Protein AF-A0A098F4X4-F1 (afdb_monomer_lite)

Foldseek 3Di:
DDKDKDWDDPPPKIWIWIWDDDPFWIWIWIDIPPDTDIDIFGDDDDDQPLVRCVVVCVVVVPDPVSNVVVVVVSVVVVVVVVVVVVVVVVVVVVVVVLVVVLVVLLVVLQVQLQVQQVVVCVVPVDDSPSNVVSNVRSNVVSVVVSVVVCCVVPVDCVVVVVVVCVVVVVPDQDQQDADADDQVLVVVLLVVLQVVDDPPDDSLVQADPLQWGNCSSSCVVSSGRYPFIKGAASQQRDIGGPVCSLVSVVQNLLQQLQVVCCVVVVDGQADPPDQQQWRPVVVSVVVVSHVDDDPQIWHFDPPVRGIDSDGDDRPPD

Secondary structure (DSSP, 8-state):
-EEEEEEEE-SS-EEEEEEEE-SSEEEEEEEETTEEEEEEEE--SS--HHHHHHHHHHHTT--HHHHHHHHHHHHHHHHHHHHHHHHHHHHHHHHHHHHHHHHHHHHHHHHHHHHHHHHHHHHHT--SHHHHHHHHHHHHHHHHHHHHHHHHHHS-HHHHHHHHHHHHGGGSS--PPEE---HHHHHHHHHHHHHHSPTT--GGGGB-TTSBB-TTTTHHHHTSEESS--EE-TTT--EE-STTTHHHHHHHHHHHHHHHHHHHHSS-SB-TT-TT-BB-HHHHHHTTS-SS--SS--EE-SSTT-EESSPPP----

Radius of gyration: 31.06 Å; chains: 1; bounding box: 81×66×92 Å

pLDDT: mean 84.35, std 13.33, range [37.81, 96.31]

Structure (mmCIF, N/CA/C/O backbone):
data_AF-A0A098F4X4-F1
#
_entry.id   AF-A0A098F4X4-F1
#
loop_
_atom_site.group_PDB
_atom_site.id
_atom_site.type_symbol
_atom_site.label_atom_id
_atom_site.label_alt_id
_atom_site.label_comp_id
_atom_site.label_asym_id
_atom_site.label_entity_id
_atom_site.label_seq_id
_atom_site.pdbx_PDB_ins_code
_atom_site.Cartn_x
_atom_site.Cartn_y
_atom_site.Cartn_z
_atom_site.occupancy
_atom_site.B_iso_or_equiv
_atom_site.auth_seq_id
_atom_site.auth_comp_id
_atom_site.auth_asym_id
_atom_site.auth_atom_id
_atom_site.pdbx_PDB_model_num
ATOM 1 N N . MET A 1 1 ? 2.814 18.284 5.799 1.00 57.12 1 MET A N 1
ATOM 2 C CA . MET A 1 1 ? 2.378 18.790 7.115 1.00 57.12 1 MET A CA 1
ATOM 3 C C . MET A 1 1 ? 3.032 17.934 8.186 1.00 57.12 1 MET A C 1
ATOM 5 O O . MET A 1 1 ? 2.761 16.739 8.230 1.00 57.12 1 MET A O 1
ATOM 9 N N . MET A 1 2 ? 3.962 18.491 8.964 1.00 78.38 2 MET A N 1
ATOM 10 C CA . MET A 1 2 ? 4.588 17.759 10.073 1.00 78.38 2 MET A CA 1
ATOM 11 C C . MET A 1 2 ? 3.792 18.051 11.340 1.00 78.38 2 MET A C 1
ATOM 13 O O . MET A 1 2 ? 3.770 19.192 11.785 1.00 78.38 2 MET A O 1
ATOM 17 N N . LYS A 1 3 ? 3.120 17.040 11.896 1.00 84.75 3 LYS A N 1
ATOM 18 C CA . LYS A 1 3 ? 2.381 17.154 13.158 1.00 84.75 3 LYS A CA 1
ATOM 19 C C . LYS A 1 3 ? 3.061 16.292 14.218 1.00 84.75 3 LYS A C 1
ATOM 21 O O . LYS A 1 3 ? 3.377 15.136 13.940 1.00 84.75 3 LYS A O 1
ATOM 26 N N . ARG A 1 4 ? 3.287 16.835 15.412 1.00 87.50 4 ARG A N 1
ATOM 27 C CA . ARG A 1 4 ? 3.844 16.101 16.553 1.00 87.50 4 ARG A CA 1
ATOM 28 C C . ARG A 1 4 ? 3.114 16.482 17.832 1.00 87.50 4 ARG A C 1
ATOM 30 O O . ARG A 1 4 ? 2.896 17.661 18.079 1.00 87.50 4 ARG A O 1
ATOM 37 N N . THR A 1 5 ? 2.765 15.477 18.625 1.00 88.88 5 THR A N 1
ATOM 38 C CA . THR A 1 5 ? 2.135 15.645 19.937 1.00 88.88 5 THR A CA 1
ATOM 39 C C . THR A 1 5 ? 3.147 15.293 21.023 1.00 88.88 5 THR A C 1
ATOM 41 O O . THR A 1 5 ? 3.848 14.284 20.923 1.00 88.88 5 THR A O 1
ATOM 44 N N . PHE A 1 6 ? 3.232 16.142 22.038 1.00 88.81 6 PHE A N 1
ATOM 45 C CA . PHE A 1 6 ? 4.070 16.011 23.219 1.00 88.81 6 PHE A CA 1
ATOM 46 C C . PHE A 1 6 ? 3.147 15.852 24.418 1.00 88.81 6 PHE A C 1
ATOM 48 O O . PHE A 1 6 ? 2.301 16.707 24.640 1.00 88.81 6 PHE A O 1
ATOM 55 N N . SER A 1 7 ? 3.306 14.776 25.180 1.00 88.12 7 SER A N 1
ATOM 56 C CA . SER A 1 7 ? 2.460 14.488 26.339 1.00 88.12 7 SER A CA 1
ATOM 57 C C . SER A 1 7 ? 3.330 14.186 27.548 1.00 88.12 7 SER A C 1
ATOM 59 O O . SER A 1 7 ? 4.230 13.344 27.474 1.00 88.12 7 SER A O 1
ATOM 61 N N . LYS A 1 8 ? 3.054 14.842 28.675 1.00 88.31 8 LYS A N 1
ATOM 62 C CA . LYS A 1 8 ? 3.698 14.582 29.968 1.00 88.31 8 LYS A CA 1
ATOM 63 C C . LYS A 1 8 ? 2.647 14.397 31.048 1.00 88.31 8 LYS A C 1
ATOM 65 O O . LYS A 1 8 ? 1.635 15.089 31.096 1.00 88.31 8 LYS A O 1
ATOM 70 N N . ASN A 1 9 ? 2.893 13.435 31.929 1.00 85.56 9 ASN A N 1
ATOM 71 C CA . ASN A 1 9 ? 1.999 13.131 33.034 1.00 85.56 9 ASN A CA 1
ATOM 72 C C . ASN A 1 9 ? 2.656 13.526 34.360 1.00 85.56 9 ASN A C 1
ATOM 74 O O . ASN A 1 9 ? 3.639 12.915 34.772 1.00 85.56 9 ASN A O 1
ATOM 78 N N . TYR A 1 10 ? 2.068 14.505 35.045 1.00 84.12 10 TYR A N 1
ATOM 79 C CA . TYR A 1 10 ? 2.478 14.969 36.370 1.00 84.12 10 TYR A CA 1
ATOM 80 C C . TYR A 1 10 ? 1.555 14.388 37.456 1.00 84.12 10 TYR A C 1
ATOM 82 O O . TYR A 1 10 ? 0.980 15.092 38.289 1.00 84.12 10 TYR A O 1
ATOM 90 N N . GLY A 1 11 ? 1.366 13.068 37.419 1.00 83.00 11 GLY A N 1
ATOM 91 C CA . GLY A 1 11 ? 0.562 12.307 38.374 1.00 83.00 11 GLY A CA 1
ATOM 92 C C . GLY A 1 11 ? -0.946 12.448 38.152 1.00 83.00 11 GLY A C 1
ATOM 93 O O . GLY A 1 11 ? -1.574 11.543 37.611 1.00 83.00 11 GLY A O 1
ATOM 94 N N . ARG A 1 12 ? -1.543 13.555 38.618 1.00 77.00 12 ARG A N 1
ATOM 95 C CA . ARG A 1 12 ? -3.000 13.813 38.514 1.00 77.00 12 ARG A CA 1
ATOM 96 C C . ARG A 1 12 ? -3.382 14.727 37.350 1.00 77.00 12 ARG A C 1
ATOM 98 O O . ARG A 1 12 ? -4.568 14.886 37.080 1.00 77.00 12 ARG A O 1
ATOM 105 N N . VAL A 1 13 ? -2.399 15.335 36.690 1.00 79.25 13 VAL A N 1
ATOM 106 C CA . VAL A 1 13 ? -2.603 16.267 35.579 1.00 79.25 13 VAL A CA 1
ATOM 107 C C . VAL A 1 13 ? -1.758 15.811 34.400 1.00 79.25 13 VAL A C 1
ATOM 109 O O . VAL A 1 13 ? -0.553 15.600 34.537 1.00 79.25 13 VAL A O 1
ATOM 112 N N . THR A 1 14 ? -2.401 15.662 33.247 1.00 86.38 14 THR A N 1
ATOM 113 C CA . THR A 1 14 ? -1.730 15.436 31.967 1.00 86.38 14 THR A CA 1
ATOM 114 C C . THR A 1 14 ? -1.611 16.765 31.236 1.00 86.38 14 THR A C 1
ATOM 116 O O . THR A 1 14 ? -2.559 17.556 31.216 1.00 86.38 14 THR A O 1
ATOM 119 N N . GLU A 1 15 ? -0.424 17.008 30.700 1.00 89.44 15 GLU A N 1
ATOM 120 C CA . GLU A 1 15 ? -0.067 18.173 29.909 1.00 89.44 15 GLU A CA 1
ATOM 121 C C . GLU A 1 15 ? 0.265 17.700 28.494 1.00 89.44 15 GLU A C 1
ATOM 123 O O . GLU A 1 15 ? 1.230 16.961 28.296 1.00 89.44 15 GLU A O 1
ATOM 128 N N . ASP A 1 16 ? -0.563 18.096 27.534 1.00 89.25 16 ASP A N 1
ATOM 129 C CA . ASP A 1 16 ? -0.466 17.738 26.126 1.00 89.25 16 ASP A CA 1
ATOM 130 C C . ASP A 1 16 ? -0.230 18.999 25.293 1.00 89.25 16 ASP A C 1
ATOM 132 O O . ASP A 1 16 ? -0.877 20.027 25.492 1.00 89.25 16 ASP A O 1
ATOM 136 N N . LEU A 1 17 ? 0.679 18.924 24.329 1.00 90.38 17 LEU A N 1
ATOM 137 C CA . LEU A 1 17 ? 0.955 19.989 23.378 1.00 90.38 17 LEU A CA 1
ATOM 138 C C . LEU A 1 17 ? 1.110 19.398 21.981 1.00 90.38 17 LEU A C 1
ATOM 140 O O . LEU A 1 17 ? 1.985 18.576 21.734 1.00 90.38 17 LEU A O 1
ATOM 144 N N . GLU A 1 18 ? 0.268 19.816 21.048 1.00 90.12 18 GLU A N 1
ATOM 145 C CA . GLU A 1 18 ? 0.366 19.462 19.640 1.00 90.12 18 GLU A CA 1
ATOM 146 C C . GLU A 1 18 ? 0.958 20.619 18.839 1.00 90.12 18 GLU A C 1
ATOM 148 O O . GLU A 1 18 ? 0.480 21.751 18.901 1.00 90.12 18 GLU A O 1
ATOM 153 N N . LEU A 1 19 ? 1.972 20.314 18.033 1.00 89.38 19 LEU A N 1
ATOM 154 C CA . LEU A 1 19 ? 2.573 21.231 17.074 1.00 89.38 19 LEU A CA 1
ATOM 155 C C . LEU A 1 19 ? 2.339 20.738 15.653 1.00 89.38 19 LEU A C 1
ATOM 157 O O . LEU A 1 19 ? 2.746 19.634 15.292 1.00 89.38 19 LEU A O 1
ATOM 161 N N . GLY A 1 20 ? 1.710 21.579 14.840 1.00 86.69 20 GLY A N 1
ATOM 162 C CA . GLY A 1 20 ? 1.596 21.429 13.396 1.00 86.69 20 GLY A CA 1
ATOM 163 C C . GLY A 1 20 ? 2.475 22.453 12.688 1.00 86.69 20 GLY A C 1
ATOM 164 O O . GLY A 1 20 ? 2.229 23.652 12.786 1.00 86.69 20 GLY A O 1
ATOM 165 N N . LEU A 1 21 ? 3.493 21.988 11.966 1.00 85.12 21 LEU A N 1
ATOM 166 C CA . LEU A 1 21 ? 4.345 22.827 11.129 1.00 85.12 21 LEU A CA 1
ATOM 167 C C . LEU A 1 21 ? 3.848 22.802 9.681 1.00 85.12 21 LEU A C 1
ATOM 169 O O . LEU A 1 21 ? 3.829 21.751 9.021 1.00 85.12 21 LEU A O 1
ATOM 173 N N . GLU A 1 22 ? 3.490 23.986 9.193 1.00 83.50 22 GLU A N 1
ATOM 174 C CA . GLU A 1 22 ? 3.149 24.267 7.804 1.00 83.50 22 GLU A CA 1
ATOM 175 C C . GLU A 1 22 ? 4.118 25.296 7.198 1.00 83.50 22 GLU A C 1
ATOM 177 O O . GLU A 1 22 ? 4.984 25.868 7.872 1.00 83.50 22 GLU A O 1
ATOM 182 N N . GLU A 1 23 ? 4.007 25.501 5.885 1.00 77.62 23 GLU A N 1
ATOM 183 C CA . GLU A 1 23 ? 4.948 26.314 5.107 1.00 77.62 23 GLU A CA 1
ATOM 184 C C . GLU A 1 23 ? 5.012 27.765 5.612 1.00 77.62 23 GLU A C 1
ATOM 186 O O . GLU A 1 23 ? 6.102 28.304 5.816 1.00 77.62 23 GLU A O 1
ATOM 191 N N . HIS A 1 24 ? 3.857 28.355 5.935 1.00 81.56 24 HIS A N 1
ATOM 192 C CA . HIS A 1 24 ? 3.736 29.755 6.366 1.00 81.56 24 HIS A CA 1
ATOM 193 C C . HIS A 1 24 ? 3.117 29.939 7.759 1.00 81.56 24 HIS A C 1
ATOM 195 O O . HIS A 1 24 ? 2.929 31.070 8.204 1.00 81.56 24 HIS A O 1
ATOM 201 N N . MET A 1 25 ? 2.808 28.855 8.473 1.00 86.38 25 MET A N 1
ATOM 202 C CA . MET A 1 25 ? 2.140 28.927 9.773 1.00 86.38 25 MET A CA 1
ATOM 203 C C . MET A 1 25 ? 2.530 27.777 10.700 1.00 86.38 25 MET A C 1
ATOM 205 O O . MET A 1 25 ? 2.940 26.704 10.260 1.00 86.38 25 MET A O 1
ATOM 209 N N . ILE A 1 26 ? 2.415 28.032 11.999 1.00 88.25 26 ILE A N 1
ATOM 210 C CA . ILE A 1 26 ? 2.616 27.063 13.070 1.00 88.25 26 ILE A CA 1
ATOM 211 C C . ILE A 1 26 ? 1.310 26.980 13.852 1.00 88.25 26 ILE A C 1
ATOM 213 O O . ILE A 1 26 ? 0.838 27.976 14.399 1.00 88.25 26 ILE A O 1
ATOM 217 N N . LEU A 1 27 ? 0.723 25.792 13.892 1.00 88.62 27 LEU A N 1
ATOM 218 C CA . LEU A 1 27 ? -0.445 25.492 14.706 1.00 88.62 27 LEU A CA 1
ATOM 219 C C . LEU A 1 27 ? 0.041 24.929 16.037 1.00 88.62 27 LEU A C 1
ATOM 221 O O . LEU A 1 27 ? 0.745 23.922 16.053 1.00 88.62 27 LEU A O 1
ATOM 225 N N . VAL A 1 28 ? -0.335 25.572 17.137 1.00 91.38 28 VAL A N 1
ATOM 226 C CA . VAL A 1 28 ? -0.050 25.096 18.491 1.00 91.38 28 VAL A CA 1
ATOM 227 C C . VAL A 1 28 ? -1.375 24.816 19.178 1.00 91.38 28 VAL A C 1
ATOM 229 O O . VAL A 1 28 ? -2.228 25.696 19.261 1.00 91.38 28 VAL A O 1
ATOM 232 N N . HIS A 1 29 ? -1.561 23.598 19.666 1.00 91.19 29 HIS A N 1
ATOM 233 C CA . HIS A 1 29 ? -2.677 23.221 20.529 1.00 91.19 29 HIS A CA 1
ATOM 234 C C . HIS A 1 29 ? -2.096 22.758 21.859 1.00 91.19 29 HIS A C 1
ATOM 236 O O . HIS A 1 29 ? -1.143 21.994 21.874 1.00 91.19 29 HIS A O 1
ATOM 242 N N . TYR A 1 30 ? -2.605 23.270 22.970 1.00 92.12 30 TYR A N 1
ATOM 243 C CA . TYR A 1 30 ? -2.099 22.984 24.304 1.00 92.12 30 TYR A CA 1
ATOM 244 C C . TYR A 1 30 ? -3.251 22.669 25.245 1.00 92.12 30 TYR A C 1
ATOM 246 O O . TYR A 1 30 ? -4.258 23.381 25.274 1.00 92.12 30 TYR A O 1
ATOM 254 N N . LYS A 1 31 ? -3.084 21.618 26.042 1.00 91.38 31 LYS A N 1
ATOM 255 C CA . LYS A 1 31 ? -4.074 21.135 26.990 1.00 91.38 31 LYS A CA 1
ATOM 256 C C . LYS A 1 31 ? -3.410 20.740 28.304 1.00 91.38 31 LYS A C 1
ATOM 258 O O . LYS A 1 31 ? -2.502 19.921 28.324 1.00 91.38 31 LYS A O 1
ATOM 263 N N . LYS A 1 32 ? -3.901 21.271 29.422 1.00 90.25 32 LYS A N 1
ATOM 264 C CA . LYS A 1 32 ? -3.443 20.930 30.774 1.00 90.25 32 LYS A CA 1
ATOM 265 C C . LYS A 1 32 ? -4.632 20.821 31.716 1.00 90.25 32 LYS A C 1
ATOM 267 O O . LYS A 1 32 ? -5.183 21.825 32.165 1.00 90.25 32 LYS A O 1
ATOM 272 N N . GLY A 1 33 ? -5.045 19.589 32.010 1.00 85.44 33 GLY A N 1
ATOM 273 C CA . GLY A 1 33 ? -6.281 19.338 32.759 1.00 85.44 33 GLY A CA 1
ATOM 274 C C . GLY A 1 33 ? -7.511 19.883 32.019 1.00 85.44 33 GLY A C 1
ATOM 275 O O . GLY A 1 33 ? -7.827 19.410 30.930 1.00 85.44 33 GLY A O 1
ATOM 276 N N . GLU A 1 34 ? -8.191 20.871 32.609 1.00 82.81 34 GLU A N 1
ATOM 277 C CA . GLU A 1 34 ? -9.360 21.553 32.020 1.00 82.81 34 GLU A CA 1
ATOM 278 C C . GLU A 1 34 ? -8.989 22.750 31.127 1.00 82.81 34 GLU A C 1
ATOM 280 O O . GLU A 1 34 ? -9.835 23.267 30.398 1.00 82.81 34 GLU A O 1
ATOM 285 N N . LEU A 1 35 ? -7.735 23.211 31.172 1.00 84.44 35 LEU A N 1
ATOM 286 C CA . LEU A 1 35 ? -7.274 24.325 30.353 1.00 84.44 35 LEU A CA 1
ATOM 287 C C . LEU A 1 35 ? -6.933 23.818 28.953 1.00 84.44 35 LEU A C 1
ATOM 289 O O . LEU A 1 35 ? -6.036 22.996 28.802 1.00 84.44 35 LEU A O 1
ATOM 293 N N . GLU A 1 36 ? -7.624 24.331 27.938 1.00 91.12 36 GLU A N 1
ATOM 294 C CA . GLU A 1 36 ? -7.378 24.029 26.527 1.00 91.12 36 GLU A CA 1
ATOM 295 C C . GLU A 1 36 ? -7.228 25.331 25.734 1.00 91.12 36 GLU A C 1
ATOM 297 O O . GLU A 1 36 ? -8.034 26.260 25.869 1.00 91.12 36 GLU A O 1
ATOM 302 N N . LYS A 1 37 ? -6.156 25.428 24.947 1.00 90.94 37 LYS A N 1
ATOM 303 C CA . LYS A 1 37 ? -5.778 26.623 24.190 1.00 90.94 37 LYS A CA 1
ATOM 304 C C . LYS A 1 37 ? -5.225 26.242 22.832 1.00 90.94 37 LYS A C 1
ATOM 306 O O . LYS A 1 37 ? -4.575 25.216 22.664 1.00 90.94 37 LYS A O 1
ATOM 311 N N . SER A 1 38 ? -5.479 27.084 21.842 1.00 90.38 38 SER A N 1
ATOM 312 C CA . SER A 1 38 ? -4.979 26.877 20.489 1.00 90.38 38 SER A CA 1
ATOM 313 C C . SER A 1 38 ? -4.596 28.209 19.878 1.00 90.38 38 SER A C 1
ATOM 315 O O . SER A 1 38 ? -5.329 29.186 20.017 1.00 90.38 38 SER A O 1
ATOM 317 N N . ALA A 1 39 ? -3.461 28.239 19.195 1.00 89.19 39 ALA A N 1
ATOM 318 C CA . ALA A 1 39 ? -2.979 29.403 18.480 1.00 89.19 39 ALA A CA 1
ATOM 319 C C . ALA A 1 39 ? -2.497 29.014 17.085 1.00 89.19 39 ALA A C 1
ATOM 321 O O . ALA A 1 39 ? -1.953 27.933 16.856 1.00 89.19 39 ALA A O 1
ATOM 322 N N . CYS A 1 40 ? -2.687 29.942 16.156 1.00 88.38 40 CYS A N 1
ATOM 323 C CA . CYS A 1 40 ? -2.112 29.894 14.827 1.00 88.38 40 CYS A CA 1
ATOM 324 C C . CYS A 1 40 ? -1.108 31.038 14.713 1.00 88.38 40 CYS A C 1
ATOM 326 O O . CYS A 1 40 ? -1.487 32.209 14.740 1.00 88.38 40 CYS A O 1
ATOM 328 N N . ILE A 1 41 ? 0.167 30.698 14.582 1.00 88.00 41 ILE A N 1
ATOM 329 C CA . ILE A 1 41 ? 1.266 31.655 14.543 1.00 88.00 41 ILE A CA 1
ATOM 330 C C . ILE A 1 41 ? 1.740 31.766 13.097 1.00 88.00 41 ILE A C 1
ATOM 332 O O . ILE A 1 41 ? 2.210 30.792 12.508 1.00 88.00 41 ILE A O 1
ATOM 336 N N . LEU A 1 42 ? 1.595 32.952 12.506 1.00 85.19 42 LEU A N 1
ATOM 337 C CA . LEU A 1 42 ? 2.044 33.216 11.140 1.00 85.19 42 LEU A CA 1
ATOM 338 C C . LEU A 1 42 ? 3.563 33.389 11.108 1.00 85.19 42 LEU A C 1
ATOM 340 O O . LEU A 1 42 ? 4.136 34.175 11.864 1.00 85.19 42 LEU A O 1
ATOM 344 N N . ARG A 1 43 ? 4.217 32.672 10.194 1.00 81.12 43 ARG A N 1
ATOM 345 C CA . ARG A 1 43 ? 5.660 32.763 9.981 1.00 81.12 43 ARG A CA 1
ATOM 346 C C . ARG A 1 43 ? 5.933 33.932 9.049 1.00 81.12 43 ARG A C 1
ATOM 348 O O . ARG A 1 43 ? 5.745 33.819 7.842 1.00 81.12 43 ARG A O 1
ATOM 355 N N . ASN A 1 44 ? 6.377 35.049 9.613 1.00 68.81 44 ASN A N 1
ATOM 356 C CA . ASN A 1 44 ? 6.848 36.187 8.834 1.00 68.81 44 ASN A CA 1
ATOM 357 C C . ASN A 1 44 ? 8.310 36.485 9.200 1.00 68.81 44 ASN A C 1
ATOM 359 O O . ASN A 1 44 ? 8.634 36.614 10.382 1.00 68.81 44 ASN A O 1
ATOM 363 N N . GLU A 1 45 ? 9.170 36.561 8.180 1.00 66.62 45 GLU A N 1
ATOM 364 C CA . GLU A 1 45 ? 10.618 36.852 8.236 1.00 66.62 45 GLU A CA 1
ATOM 365 C C . GLU A 1 45 ? 11.565 35.780 8.844 1.00 66.62 45 GLU A C 1
ATOM 367 O O . GLU A 1 45 ? 11.158 34.700 9.247 1.00 66.62 45 GLU A O 1
ATOM 372 N N . LYS A 1 46 ? 12.885 36.038 8.794 1.00 67.62 46 LYS A N 1
ATOM 373 C CA . LYS A 1 46 ? 14.022 35.093 8.942 1.00 67.62 46 LYS A CA 1
ATOM 374 C C . LYS A 1 46 ? 14.311 34.595 10.379 1.00 67.62 46 LYS A C 1
ATOM 376 O O . LYS A 1 46 ? 15.479 34.421 10.726 1.00 67.62 46 LYS A O 1
ATOM 381 N N . LYS A 1 47 ? 13.305 34.408 11.231 1.00 78.50 47 LYS A N 1
ATOM 382 C CA . LYS A 1 47 ? 13.526 33.972 12.625 1.00 78.50 47 LYS A CA 1
ATOM 383 C C . LYS A 1 47 ? 13.608 32.453 12.751 1.00 78.50 47 LYS A C 1
ATOM 385 O O . LYS A 1 47 ? 13.068 31.720 11.916 1.00 78.50 47 LYS A O 1
ATOM 390 N N . HIS A 1 48 ? 14.281 31.968 13.794 1.00 80.44 48 HIS A N 1
ATOM 391 C CA . HIS A 1 48 ? 14.324 30.535 14.076 1.00 80.44 48 HIS A CA 1
ATOM 392 C C . HIS A 1 48 ? 12.944 30.043 14.545 1.00 80.44 48 HIS A C 1
ATOM 394 O O . HIS A 1 48 ? 12.202 30.781 15.187 1.00 80.44 48 HIS A O 1
ATOM 400 N N . LEU A 1 49 ? 12.587 28.786 14.250 1.00 83.19 49 LEU A N 1
ATOM 401 C CA . LEU A 1 49 ? 11.261 28.233 14.582 1.00 83.19 49 LEU A CA 1
ATOM 402 C C . LEU A 1 49 ? 10.900 28.363 16.077 1.00 83.19 49 LEU A C 1
ATOM 404 O O . LEU A 1 49 ? 9.736 28.587 16.397 1.00 83.19 49 LEU A O 1
ATOM 408 N N . ASN A 1 50 ? 11.892 28.278 16.970 1.00 84.75 50 ASN A N 1
ATOM 409 C CA . ASN A 1 50 ? 11.704 28.403 18.420 1.00 84.75 50 ASN A CA 1
ATOM 410 C C . ASN A 1 50 ? 11.186 29.786 18.822 1.00 84.75 50 ASN A C 1
ATOM 412 O O . ASN A 1 50 ? 10.287 29.870 19.648 1.00 84.75 50 ASN A O 1
ATOM 416 N N . GLU A 1 51 ? 11.683 30.848 18.184 1.00 85.44 51 GLU A N 1
ATOM 417 C CA . GLU A 1 51 ? 11.332 32.236 18.520 1.00 85.44 51 GLU A CA 1
ATOM 418 C C . GLU A 1 51 ? 9.852 32.551 18.256 1.00 85.44 51 GLU A C 1
ATOM 420 O O . GLU A 1 51 ? 9.299 33.487 18.826 1.00 85.44 51 GLU A O 1
ATOM 425 N N . TYR A 1 52 ? 9.195 31.787 17.378 1.00 86.44 52 TYR A N 1
ATOM 426 C CA . TYR A 1 52 ? 7.762 31.936 17.126 1.00 86.44 52 TYR A CA 1
ATOM 427 C C . TYR A 1 52 ? 6.912 31.287 18.213 1.00 86.44 52 TYR A C 1
ATOM 429 O O . TYR A 1 52 ? 5.842 31.795 18.529 1.00 86.44 52 TYR A O 1
ATOM 437 N N . VAL A 1 53 ? 7.364 30.155 18.753 1.00 88.44 53 VAL A N 1
ATOM 438 C CA . VAL A 1 53 ? 6.579 29.317 19.668 1.00 88.44 53 VAL A CA 1
ATOM 439 C C . VAL A 1 53 ? 6.829 29.709 21.127 1.00 88.44 53 VAL A C 1
ATOM 441 O O . VAL A 1 53 ? 5.923 29.604 21.945 1.00 88.44 53 VAL A O 1
ATOM 444 N N . GLU A 1 54 ? 8.017 30.224 21.446 1.00 89.81 54 GLU A N 1
ATOM 445 C CA . GLU A 1 54 ? 8.433 30.620 22.797 1.00 89.81 54 GLU A CA 1
ATOM 446 C C . GLU A 1 54 ? 7.449 31.575 23.507 1.00 89.81 54 GLU A C 1
ATOM 448 O O . GLU A 1 54 ? 7.029 31.223 24.611 1.00 89.81 54 GLU A O 1
ATOM 453 N N . PRO A 1 55 ? 6.940 32.665 22.887 1.00 91.00 55 PRO A N 1
ATOM 454 C CA . PRO A 1 55 ? 5.964 33.542 23.543 1.00 91.00 55 PRO A CA 1
ATOM 455 C C . PRO A 1 55 ? 4.680 32.814 23.964 1.00 91.00 55 PRO A C 1
ATOM 457 O O . PRO A 1 55 ? 4.118 33.099 25.017 1.00 91.00 55 PRO A O 1
ATOM 460 N N . PHE A 1 56 ? 4.231 31.840 23.164 1.00 90.56 56 PHE A N 1
ATOM 461 C CA . PHE A 1 56 ? 3.058 31.027 23.485 1.00 90.56 56 PHE A CA 1
ATOM 462 C C . PHE A 1 56 ? 3.344 30.076 24.657 1.00 90.56 56 PHE A C 1
ATOM 464 O O . PHE A 1 56 ? 2.518 29.923 25.554 1.00 90.56 56 PHE A O 1
ATOM 471 N N . LEU A 1 57 ? 4.520 29.441 24.685 1.00 90.81 57 LEU A N 1
ATOM 472 C CA . LEU A 1 57 ? 4.894 28.535 25.778 1.00 90.81 57 LEU A CA 1
ATOM 473 C C . LEU A 1 57 ? 5.038 29.276 27.115 1.00 90.81 57 LEU A C 1
ATOM 475 O O . LEU A 1 57 ? 4.706 28.719 28.165 1.00 90.81 57 LEU A O 1
ATOM 479 N N . GLU A 1 58 ? 5.530 30.515 27.077 1.00 90.62 58 GLU A N 1
ATOM 480 C CA . GLU A 1 58 ? 5.636 31.391 28.244 1.00 90.62 58 GLU A CA 1
ATOM 481 C C . GLU A 1 58 ? 4.266 31.868 28.733 1.00 90.62 58 GLU A C 1
ATOM 483 O O . GLU A 1 58 ? 3.968 31.732 29.919 1.00 90.62 58 GLU A O 1
ATOM 488 N N . GLU A 1 59 ? 3.402 32.350 27.833 1.00 90.81 59 GLU A N 1
ATOM 489 C CA . GLU A 1 59 ? 2.061 32.848 28.175 1.00 90.81 59 GLU A CA 1
ATOM 490 C C . GLU A 1 59 ? 1.216 31.791 28.909 1.00 90.81 59 GLU A C 1
ATOM 492 O O . GLU A 1 59 ? 0.502 32.105 29.865 1.00 90.81 59 GLU A O 1
ATOM 497 N N . TYR A 1 60 ? 1.329 30.523 28.502 1.00 87.94 60 TYR A N 1
ATOM 498 C CA . TYR A 1 60 ? 0.539 29.422 29.061 1.00 87.94 60 TYR A CA 1
ATOM 499 C C . TYR A 1 60 ? 1.254 28.601 30.142 1.00 87.94 60 TYR A C 1
ATOM 501 O O . TYR A 1 60 ? 0.728 27.563 30.558 1.00 87.94 60 TYR A O 1
ATOM 509 N N . ASN A 1 61 ? 2.406 29.071 30.641 1.00 87.25 61 ASN A N 1
ATOM 510 C CA . ASN A 1 61 ? 3.192 28.409 31.692 1.00 87.25 61 ASN A CA 1
ATOM 511 C C . ASN A 1 61 ? 3.401 26.907 31.420 1.00 87.25 61 ASN A C 1
ATOM 513 O O . ASN A 1 61 ? 3.163 26.055 32.287 1.00 87.25 61 ASN A O 1
ATOM 517 N N . VAL A 1 62 ? 3.800 26.590 30.187 1.00 89.44 62 VAL A N 1
ATOM 518 C CA . VAL A 1 62 ? 4.137 25.224 29.772 1.00 89.44 62 VAL A CA 1
ATOM 519 C C . VAL A 1 62 ? 5.325 24.722 30.598 1.00 89.44 62 VAL A C 1
ATOM 521 O O . VAL A 1 62 ? 6.224 25.500 30.927 1.00 89.44 62 VAL A O 1
ATOM 524 N N . SER A 1 63 ? 5.338 23.441 30.968 1.00 89.56 63 SER A N 1
ATOM 525 C CA . SER A 1 63 ? 6.415 22.884 31.792 1.00 89.56 63 SER A CA 1
ATOM 526 C C . SER A 1 63 ? 7.782 22.950 31.097 1.00 89.56 63 SER A C 1
ATOM 528 O O . SER A 1 63 ? 7.893 22.773 29.884 1.00 89.56 63 SER A O 1
ATOM 530 N N . GLU A 1 64 ? 8.852 23.167 31.870 1.00 87.31 64 GLU A N 1
ATOM 531 C CA . GLU A 1 64 ? 10.224 23.264 31.337 1.00 87.31 64 GLU A CA 1
ATOM 532 C C . GLU A 1 64 ? 10.675 21.984 30.615 1.00 87.31 64 GLU A C 1
ATOM 534 O O . GLU A 1 64 ? 11.397 22.042 29.622 1.00 87.31 64 GLU A O 1
ATOM 539 N N . GLU A 1 65 ? 10.192 20.821 31.055 1.00 85.06 65 GLU A N 1
ATOM 540 C CA . GLU A 1 65 ? 10.447 19.548 30.376 1.00 85.06 65 GLU A CA 1
ATOM 541 C C . GLU A 1 65 ? 9.794 19.503 28.987 1.00 85.06 65 GLU A C 1
ATOM 543 O O . GLU A 1 65 ? 10.424 19.077 28.021 1.00 85.06 65 GLU A O 1
ATOM 548 N N . LEU A 1 66 ? 8.545 19.967 28.865 1.00 86.69 66 LEU A N 1
ATOM 549 C CA . LEU A 1 66 ? 7.832 20.001 27.588 1.00 86.69 66 LEU A CA 1
ATOM 550 C C . LEU A 1 66 ? 8.422 21.070 26.656 1.00 86.69 66 LEU A C 1
ATOM 552 O O . LEU A 1 66 ? 8.551 20.832 25.456 1.00 86.69 66 LEU A O 1
ATOM 556 N N . LYS A 1 67 ? 8.842 22.220 27.203 1.00 88.75 67 LYS A N 1
ATOM 557 C CA . LYS A 1 67 ? 9.587 23.251 26.462 1.00 88.75 67 LYS A CA 1
ATOM 558 C C . LYS A 1 67 ? 10.887 22.693 25.880 1.00 88.75 67 LYS A C 1
ATOM 560 O O . LYS A 1 67 ? 11.191 22.970 24.720 1.00 88.75 67 LYS A O 1
ATOM 565 N N . GLY A 1 68 ? 11.619 21.882 26.648 1.00 86.81 68 GLY A N 1
ATOM 566 C CA . GLY A 1 68 ? 12.827 21.192 26.188 1.00 86.81 68 GLY A CA 1
ATOM 567 C C . GLY A 1 68 ? 12.561 20.265 24.998 1.00 86.81 68 GLY A C 1
ATOM 568 O O . GLY A 1 68 ? 13.201 20.411 23.955 1.00 86.81 68 GLY A O 1
ATOM 569 N N . ASP A 1 69 ? 11.562 19.384 25.118 1.00 87.25 69 ASP A N 1
ATOM 570 C CA . ASP A 1 69 ? 11.182 18.438 24.056 1.00 87.25 69 ASP A CA 1
ATOM 571 C C . ASP A 1 69 ? 10.723 19.166 22.771 1.00 87.25 69 ASP A C 1
ATOM 573 O O . ASP A 1 69 ? 11.042 18.759 21.647 1.00 87.25 69 ASP A O 1
ATOM 577 N N . VAL A 1 70 ? 9.992 20.276 22.924 1.00 87.62 70 VAL A N 1
ATOM 578 C CA . VAL A 1 70 ? 9.548 21.131 21.812 1.00 87.62 70 VAL A CA 1
ATOM 579 C C . VAL A 1 70 ? 10.733 21.825 21.138 1.00 87.62 70 VAL A C 1
ATOM 581 O O . VAL A 1 70 ? 10.823 21.821 19.908 1.00 87.62 70 VAL A O 1
ATOM 584 N N . ALA A 1 71 ? 11.660 22.395 21.910 1.00 87.62 71 ALA A N 1
ATOM 585 C CA . ALA A 1 71 ? 12.831 23.088 21.379 1.00 87.62 71 ALA A CA 1
ATOM 586 C C . ALA A 1 71 ? 13.762 22.147 20.598 1.00 87.62 71 ALA A C 1
ATOM 588 O O . ALA A 1 71 ? 14.300 22.541 19.558 1.00 87.62 71 ALA A O 1
ATOM 589 N N . GLU A 1 72 ? 13.929 20.905 21.064 1.00 86.81 72 GLU A N 1
ATOM 590 C CA . GLU A 1 72 ? 14.681 19.866 20.355 1.00 86.81 72 GLU A CA 1
ATOM 591 C C . GLU A 1 72 ? 14.011 19.513 19.020 1.00 86.81 72 GLU A C 1
ATOM 593 O O . GLU A 1 72 ? 14.650 19.557 17.966 1.00 86.81 72 GLU A O 1
ATOM 598 N N . PHE A 1 73 ? 12.695 19.276 19.026 1.00 86.00 73 PHE A N 1
ATOM 599 C CA . PHE A 1 73 ? 11.948 18.980 17.803 1.00 86.00 73 PHE A CA 1
ATOM 600 C C . PHE A 1 73 ? 12.012 20.105 16.765 1.00 86.00 73 PHE A C 1
ATOM 602 O O . PHE A 1 73 ? 12.192 19.841 15.576 1.00 86.00 73 PHE A O 1
ATOM 609 N N . LEU A 1 74 ? 11.862 21.358 17.190 1.00 85.56 74 LEU A N 1
ATOM 610 C CA . LEU A 1 74 ? 11.904 22.507 16.288 1.00 85.56 74 LEU A CA 1
ATOM 611 C C . LEU A 1 74 ? 13.313 22.737 15.708 1.00 85.56 74 LEU A C 1
ATOM 613 O O . LEU A 1 74 ? 13.439 23.161 14.555 1.00 85.56 74 LEU A O 1
ATOM 617 N N . LYS A 1 75 ? 14.373 22.397 16.454 1.00 84.25 75 LYS A N 1
ATOM 618 C CA . LYS A 1 75 ? 15.760 22.399 15.959 1.00 84.25 75 LYS A CA 1
ATOM 619 C C . LYS A 1 75 ? 15.973 21.337 14.877 1.00 84.25 75 LYS A C 1
ATOM 621 O O . LYS A 1 75 ? 16.552 21.636 13.830 1.00 84.25 75 LYS A O 1
ATOM 626 N N . ASP A 1 76 ? 15.451 20.132 15.088 1.00 80.94 76 ASP A N 1
ATOM 627 C CA . ASP A 1 76 ? 15.509 19.048 14.102 1.00 80.94 76 ASP A CA 1
ATOM 628 C C . ASP A 1 76 ? 14.686 19.368 12.847 1.00 80.94 76 ASP A C 1
ATOM 630 O O . ASP A 1 76 ? 15.145 19.156 11.720 1.00 80.94 76 ASP A O 1
ATOM 634 N N . ALA A 1 77 ? 13.498 19.952 13.024 1.00 77.44 77 ALA A N 1
ATOM 635 C CA . ALA A 1 77 ? 12.635 20.401 11.934 1.00 77.44 77 ALA A CA 1
ATOM 636 C C . ALA A 1 77 ? 13.289 21.500 11.078 1.00 77.44 77 ALA A C 1
ATOM 638 O O . ALA A 1 77 ? 13.169 21.479 9.852 1.00 77.44 77 ALA A O 1
ATOM 639 N N . GLY A 1 78 ? 14.033 22.426 11.695 1.00 69.81 78 GLY A N 1
ATOM 640 C CA . GLY A 1 78 ? 14.817 23.435 10.976 1.00 69.81 78 GLY A CA 1
ATOM 641 C C . GLY A 1 78 ? 15.923 22.831 10.100 1.00 69.81 78 GLY A C 1
ATOM 642 O O . GLY A 1 78 ? 16.121 23.262 8.964 1.00 69.81 78 GLY A O 1
ATOM 643 N N . ASN A 1 79 ? 16.595 21.783 10.586 1.00 66.12 79 ASN A N 1
ATOM 644 C CA . ASN A 1 79 ? 17.660 21.087 9.855 1.00 66.12 79 ASN A CA 1
ATOM 645 C C . ASN A 1 79 ? 17.142 20.217 8.693 1.00 66.12 79 ASN A C 1
ATOM 647 O O . ASN A 1 79 ? 17.843 20.030 7.694 1.00 66.12 79 ASN A O 1
ATOM 651 N N . LEU A 1 80 ? 15.912 19.703 8.788 1.00 58.59 80 LEU A N 1
ATOM 652 C CA . LEU A 1 80 ? 15.291 18.855 7.763 1.00 58.59 80 LEU A CA 1
ATOM 653 C C . LEU A 1 80 ? 15.103 19.572 6.415 1.00 58.59 80 LEU A C 1
ATOM 655 O O . LEU A 1 80 ? 15.348 18.965 5.371 1.00 58.59 80 LEU A O 1
ATOM 659 N N . ASN A 1 81 ? 14.764 20.865 6.418 1.00 58.59 81 ASN A N 1
ATOM 660 C CA . ASN A 1 81 ? 14.633 21.646 5.181 1.00 58.59 81 ASN A CA 1
ATOM 661 C C . ASN A 1 81 ? 15.974 21.809 4.446 1.00 58.59 81 ASN A C 1
ATOM 663 O O . ASN A 1 81 ? 16.022 21.702 3.222 1.00 58.59 81 ASN A O 1
ATOM 667 N N . GLY A 1 82 ? 17.077 22.018 5.174 1.00 57.66 82 GLY A N 1
ATOM 668 C CA . GLY A 1 82 ? 18.414 22.096 4.573 1.00 57.66 82 GLY A CA 1
ATOM 669 C C . GLY A 1 82 ? 18.855 20.767 3.955 1.00 57.66 82 GLY A C 1
ATOM 670 O O . GLY A 1 82 ? 19.442 20.739 2.873 1.00 57.66 82 GLY A O 1
ATOM 671 N N . LYS A 1 83 ? 18.503 19.651 4.602 1.00 57.56 83 LYS A N 1
ATOM 672 C CA . LYS A 1 83 ? 18.807 18.300 4.120 1.00 57.56 83 LYS A CA 1
ATOM 673 C C . LYS A 1 83 ? 18.034 17.941 2.844 1.00 57.56 83 LYS A C 1
ATOM 675 O O . LYS A 1 83 ? 18.632 17.414 1.912 1.00 57.56 83 LYS A O 1
ATOM 680 N N . GLN A 1 84 ? 16.748 18.291 2.763 1.00 61.72 84 GLN A N 1
ATOM 681 C CA . GLN A 1 84 ? 15.930 18.073 1.561 1.00 61.72 84 GLN A CA 1
ATOM 682 C C . GLN A 1 84 ? 16.441 18.859 0.346 1.00 61.72 84 GLN A C 1
ATOM 684 O O . GLN A 1 84 ? 16.471 18.324 -0.762 1.00 61.72 84 GLN A O 1
ATOM 689 N N . TRP A 1 85 ? 16.893 20.101 0.543 1.00 57.97 85 TRP A N 1
ATOM 690 C CA . TRP A 1 85 ? 17.514 20.882 -0.529 1.00 57.97 85 TRP A CA 1
ATOM 691 C C . TRP A 1 85 ? 18.841 20.283 -0.990 1.00 57.97 85 TRP A C 1
ATOM 693 O O . TRP A 1 85 ? 19.059 20.188 -2.194 1.00 57.97 85 TRP A O 1
ATOM 703 N N . GLY A 1 86 ? 19.684 19.819 -0.061 1.00 65.56 86 GLY A N 1
ATOM 704 C CA . GLY A 1 86 ? 20.921 19.108 -0.396 1.00 65.56 86 GLY A CA 1
ATOM 705 C C . GLY A 1 86 ? 20.666 17.850 -1.232 1.00 65.56 86 GLY A C 1
ATOM 706 O O . GLY A 1 86 ? 21.285 17.656 -2.276 1.00 65.56 86 GLY A O 1
ATOM 707 N N . GLU A 1 87 ? 19.687 17.036 -0.832 1.00 65.94 87 GLU A N 1
ATOM 708 C CA . GLU A 1 87 ? 19.281 15.830 -1.564 1.00 65.94 87 GLU A CA 1
ATOM 709 C C . GLU A 1 87 ? 18.712 16.153 -2.958 1.00 65.94 87 GLU A C 1
ATOM 711 O O . GLU A 1 87 ? 19.009 15.449 -3.928 1.00 65.94 87 GLU A O 1
ATOM 716 N N . PHE A 1 88 ? 17.949 17.243 -3.094 1.00 58.06 88 PHE A N 1
ATOM 717 C CA . PHE A 1 88 ? 17.432 17.710 -4.381 1.00 58.06 88 PHE A CA 1
ATOM 718 C C . PHE A 1 88 ? 18.539 18.240 -5.302 1.00 58.06 88 PHE A C 1
ATOM 720 O O . PHE A 1 88 ? 18.564 17.908 -6.489 1.00 58.06 88 PHE A O 1
ATOM 727 N N . THR A 1 89 ? 19.493 19.020 -4.783 1.00 61.78 89 THR A N 1
ATOM 728 C CA . THR A 1 89 ? 20.636 19.490 -5.580 1.00 61.78 89 THR A CA 1
ATOM 729 C C . THR A 1 89 ? 21.547 18.342 -5.996 1.00 61.78 89 THR A C 1
ATOM 731 O O . THR A 1 89 ? 21.986 18.299 -7.146 1.00 61.78 89 THR A O 1
ATOM 734 N N . ASP A 1 90 ? 21.762 17.366 -5.113 1.00 69.94 90 ASP A N 1
ATOM 735 C CA . ASP A 1 90 ? 22.499 16.146 -5.436 1.00 69.94 90 ASP A CA 1
ATOM 736 C C . ASP A 1 90 ? 21.786 15.342 -6.523 1.00 69.94 90 ASP A C 1
ATOM 738 O O . ASP A 1 90 ? 22.431 14.815 -7.430 1.00 69.94 90 ASP A O 1
ATOM 742 N N . PHE A 1 91 ? 20.455 15.264 -6.469 1.00 72.44 91 PHE A N 1
ATOM 743 C CA . PHE A 1 91 ? 19.646 14.644 -7.512 1.00 72.44 91 PHE A CA 1
ATOM 744 C C . PHE A 1 91 ? 19.768 15.384 -8.851 1.00 72.44 91 PHE A C 1
ATOM 746 O O . PHE A 1 91 ? 20.003 14.744 -9.876 1.00 72.44 91 PHE A O 1
ATOM 753 N N . LEU A 1 92 ? 19.679 16.717 -8.858 1.00 58.47 92 LEU A N 1
ATOM 754 C CA . LEU A 1 92 ? 19.836 17.526 -10.070 1.00 58.47 92 LEU A CA 1
ATOM 755 C C . LEU A 1 92 ? 21.227 17.367 -10.693 1.00 58.47 92 LEU A C 1
ATOM 757 O O . LEU A 1 92 ? 21.337 17.160 -11.900 1.00 58.47 92 LEU A O 1
ATOM 761 N N . MET A 1 93 ? 22.288 17.399 -9.883 1.00 67.31 93 MET A N 1
ATOM 762 C CA . MET A 1 93 ? 23.665 17.196 -10.350 1.00 67.31 93 MET A CA 1
ATOM 763 C C . MET A 1 93 ? 23.872 15.787 -10.920 1.00 67.31 93 MET A C 1
ATOM 765 O O . MET A 1 93 ? 24.520 15.602 -11.955 1.00 67.31 93 MET A O 1
ATOM 769 N N . LYS A 1 94 ? 23.272 14.778 -10.285 1.00 72.69 94 LYS A N 1
ATOM 770 C CA . LYS A 1 94 ? 23.253 13.392 -10.766 1.00 72.69 94 LYS A CA 1
ATOM 771 C C . LYS A 1 94 ? 22.469 13.228 -12.075 1.00 72.69 94 LYS A C 1
ATOM 773 O O . LYS A 1 94 ? 22.935 12.528 -12.968 1.00 72.69 94 LYS A O 1
ATOM 778 N N . ALA A 1 95 ? 21.332 13.901 -12.230 1.00 70.69 95 ALA A N 1
ATOM 779 C CA . ALA A 1 95 ? 20.547 13.874 -13.464 1.00 70.69 95 ALA A CA 1
ATOM 780 C C . ALA A 1 95 ? 21.269 14.598 -14.615 1.00 70.69 95 ALA A C 1
ATOM 782 O O . ALA A 1 95 ? 21.346 14.085 -15.732 1.00 70.69 95 ALA A O 1
ATOM 783 N N . LEU A 1 96 ? 21.863 15.760 -14.338 1.00 72.31 96 LEU A N 1
ATOM 784 C CA . LEU A 1 96 ? 22.582 16.558 -15.330 1.00 72.31 96 LEU A CA 1
ATOM 785 C C . LEU A 1 96 ? 23.851 15.847 -15.823 1.00 72.31 96 LEU A C 1
ATOM 787 O O . LEU A 1 96 ? 24.086 15.764 -17.030 1.00 72.31 96 LEU A O 1
ATOM 791 N N . SER A 1 97 ? 24.630 15.262 -14.909 1.00 80.50 97 SER A N 1
ATOM 792 C CA . SER A 1 97 ? 25.788 14.435 -15.278 1.00 80.50 97 SER A CA 1
ATOM 793 C C . SER A 1 97 ? 25.387 13.205 -16.100 1.00 80.50 97 SER A C 1
ATOM 795 O O . SER A 1 97 ? 26.073 12.868 -17.064 1.00 80.50 97 SER A O 1
ATOM 797 N N . LEU A 1 98 ? 24.248 12.576 -15.801 1.00 82.06 98 LEU A N 1
ATOM 798 C CA . LEU A 1 98 ? 23.749 11.429 -16.559 1.00 82.06 98 LEU A CA 1
ATOM 799 C C . LEU A 1 98 ? 23.396 11.791 -18.011 1.00 82.06 98 LEU A C 1
ATOM 801 O O . LEU A 1 98 ? 23.807 11.089 -18.935 1.00 82.06 98 LEU A O 1
ATOM 805 N N . HIS A 1 99 ? 22.691 12.904 -18.232 1.00 80.69 99 HIS A N 1
ATOM 806 C CA . HIS A 1 99 ? 22.386 13.383 -19.585 1.00 80.69 99 HIS A CA 1
ATOM 807 C C . HIS A 1 99 ? 23.655 13.694 -20.387 1.00 80.69 99 HIS A C 1
ATOM 809 O O . HIS A 1 99 ? 23.729 13.376 -21.576 1.00 80.69 99 HIS A O 1
ATOM 815 N N . MET A 1 100 ? 24.678 14.248 -19.730 1.00 87.31 100 MET A N 1
ATOM 816 C CA . MET A 1 100 ? 25.977 14.505 -20.352 1.00 87.31 100 MET A CA 1
ATOM 817 C C . MET A 1 100 ? 26.669 13.201 -20.771 1.00 87.31 100 MET A C 1
ATOM 819 O O . MET A 1 100 ? 27.155 13.093 -21.896 1.00 87.31 100 MET A O 1
ATOM 823 N N . VAL A 1 101 ? 26.657 12.182 -19.906 1.00 86.56 101 VAL A N 1
ATOM 824 C CA . VAL A 1 101 ? 27.211 10.853 -20.211 1.00 86.56 101 VAL A CA 1
ATOM 825 C C . VAL A 1 101 ? 26.481 10.210 -21.393 1.00 86.56 101 VAL A C 1
ATOM 827 O O . VAL A 1 101 ? 27.132 9.647 -22.277 1.00 86.56 101 VAL A O 1
ATOM 830 N N . PHE A 1 102 ? 25.153 10.335 -21.472 1.00 90.44 102 PHE A N 1
ATOM 831 C CA . PHE A 1 102 ? 24.380 9.820 -22.606 1.00 90.44 102 PHE A CA 1
ATOM 832 C C . PHE A 1 102 ? 24.758 10.503 -23.922 1.00 90.44 102 PHE A C 1
ATOM 834 O O . PHE A 1 102 ? 25.000 9.818 -24.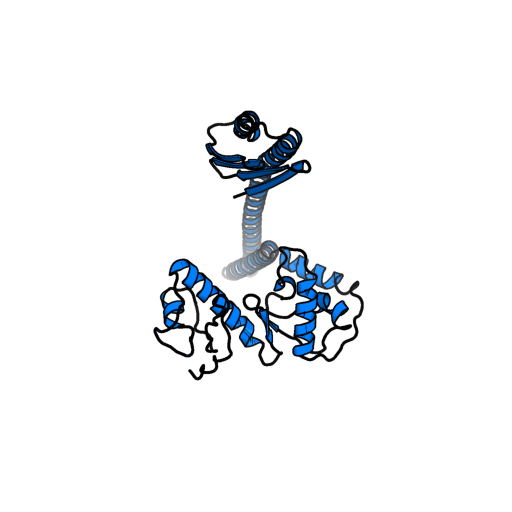917 1.00 90.44 102 PHE A O 1
ATOM 841 N N . ALA A 1 103 ? 24.878 11.833 -23.919 1.00 88.44 103 ALA A N 1
ATOM 842 C CA . ALA A 1 103 ? 25.260 12.599 -25.101 1.00 88.44 103 ALA A CA 1
ATOM 843 C C . ALA A 1 103 ? 26.675 12.244 -25.591 1.00 88.44 103 ALA A C 1
ATOM 845 O O . ALA A 1 103 ? 26.872 12.001 -26.783 1.00 88.44 103 ALA A O 1
ATOM 846 N N . VAL A 1 104 ? 27.647 12.142 -24.676 1.00 91.06 104 VAL A N 1
ATOM 847 C CA . VAL A 1 104 ? 29.027 11.747 -25.007 1.00 91.06 104 VAL A CA 1
ATOM 848 C C . VAL A 1 104 ? 29.073 10.324 -25.567 1.00 91.06 104 VAL A C 1
ATOM 850 O O . VAL A 1 104 ? 29.696 10.095 -26.602 1.00 91.06 104 VAL A O 1
ATOM 853 N N . THR A 1 105 ? 28.377 9.372 -24.939 1.00 91.44 105 THR A N 1
ATOM 854 C CA . THR A 1 105 ? 28.351 7.965 -25.384 1.00 91.44 105 THR A CA 1
ATOM 855 C C . THR A 1 105 ? 27.771 7.828 -26.792 1.00 91.44 105 THR A C 1
ATOM 857 O O . THR A 1 105 ? 28.331 7.117 -27.634 1.00 91.44 105 THR A O 1
ATOM 860 N N . LEU A 1 106 ? 26.679 8.544 -27.073 1.00 92.69 106 LEU A N 1
ATOM 861 C CA . LEU A 1 106 ? 26.055 8.556 -28.391 1.00 92.69 106 LEU A CA 1
ATOM 862 C C . LEU A 1 106 ? 26.991 9.188 -29.434 1.00 92.69 106 LEU A C 1
ATOM 864 O O . LEU A 1 106 ? 27.232 8.597 -30.485 1.00 92.69 106 LEU A O 1
ATOM 868 N N . GLY A 1 107 ? 27.578 10.346 -29.114 1.00 89.69 107 GLY A N 1
ATOM 869 C CA . GLY A 1 107 ? 28.496 11.063 -29.999 1.00 89.69 107 GLY A CA 1
ATOM 870 C C . GLY A 1 107 ? 29.740 10.251 -30.366 1.00 89.69 107 GLY A C 1
ATOM 871 O O . GLY A 1 107 ? 30.095 10.169 -31.540 1.00 89.69 107 GLY A O 1
ATOM 872 N N . VAL A 1 108 ? 30.366 9.588 -29.387 1.00 94.06 108 VAL A N 1
ATOM 873 C CA . VAL A 1 108 ? 31.541 8.727 -29.615 1.00 94.06 108 VAL A CA 1
ATOM 874 C C . VAL A 1 108 ? 31.182 7.523 -30.485 1.00 94.06 108 VAL A C 1
ATOM 876 O O . VAL A 1 108 ? 31.930 7.194 -31.404 1.00 94.06 108 VAL A O 1
ATOM 879 N N . SER A 1 109 ? 30.027 6.896 -30.245 1.00 93.75 109 SER A N 1
ATOM 880 C CA . SER A 1 109 ? 29.572 5.732 -31.019 1.00 93.75 109 SER A CA 1
ATOM 881 C C . SER A 1 109 ? 29.308 6.085 -32.486 1.00 93.75 109 SER A C 1
ATOM 883 O O . SER A 1 109 ? 29.751 5.372 -33.387 1.00 93.75 109 SER A O 1
ATOM 885 N N . ILE A 1 110 ? 28.648 7.221 -32.738 1.00 94.25 110 ILE A N 1
ATOM 886 C CA . ILE A 1 110 ? 28.379 7.726 -34.092 1.00 94.25 110 ILE A CA 1
ATOM 887 C C . ILE A 1 110 ? 29.687 8.102 -34.796 1.00 94.25 110 ILE A C 1
ATOM 889 O O . ILE A 1 110 ? 29.901 7.715 -35.944 1.00 94.25 110 ILE A O 1
ATOM 893 N N . PHE A 1 111 ? 30.585 8.814 -34.109 1.00 93.88 111 PHE A N 1
ATOM 894 C CA . PHE A 1 111 ? 31.871 9.225 -34.673 1.00 93.88 111 PHE A CA 1
ATOM 895 C C . PHE A 1 111 ? 32.761 8.027 -35.026 1.00 93.88 111 PHE A C 1
ATOM 897 O O . PHE A 1 111 ? 33.367 8.002 -36.098 1.00 93.88 111 PHE A O 1
ATOM 904 N N . ALA A 1 112 ? 32.816 7.013 -34.158 1.00 94.50 112 ALA A N 1
ATOM 905 C CA . ALA A 1 112 ? 33.550 5.780 -34.421 1.00 94.50 112 ALA A CA 1
ATOM 906 C C . ALA A 1 112 ? 32.983 5.034 -35.639 1.00 94.50 112 ALA A C 1
ATOM 908 O O . ALA A 1 112 ? 33.748 4.639 -36.519 1.00 94.50 112 ALA A O 1
ATOM 909 N N . GLY A 1 113 ? 31.653 4.905 -35.722 1.00 94.31 113 GLY A N 1
ATOM 910 C CA . GLY A 1 113 ? 30.969 4.292 -36.861 1.00 94.31 113 GLY A CA 1
ATOM 911 C C . GLY A 1 113 ? 31.239 5.022 -38.179 1.00 94.31 113 GLY A C 1
ATOM 912 O O . GLY A 1 113 ? 31.612 4.392 -39.167 1.00 94.31 113 GLY A O 1
ATOM 913 N N . TYR A 1 114 ? 31.144 6.354 -38.175 1.00 95.44 114 TYR A N 1
ATOM 914 C CA . TYR A 1 114 ? 31.481 7.197 -39.325 1.00 95.44 114 TYR A CA 1
ATOM 915 C C . TYR A 1 114 ? 32.936 7.010 -39.770 1.00 95.44 114 TYR A C 1
ATOM 917 O O . TYR A 1 114 ? 33.196 6.755 -40.944 1.00 95.44 114 TYR A O 1
ATOM 925 N N . LYS A 1 115 ? 33.895 7.104 -38.838 1.00 95.00 115 LYS A N 1
ATOM 926 C CA . LYS A 1 115 ? 35.327 7.024 -39.158 1.00 95.00 115 LYS A CA 1
ATOM 927 C C . LYS A 1 115 ? 35.713 5.648 -39.705 1.00 95.00 115 LYS A C 1
ATOM 929 O O . LYS A 1 115 ? 36.496 5.570 -40.649 1.00 95.00 115 LYS A O 1
ATOM 934 N N . ALA A 1 116 ? 35.160 4.579 -39.132 1.00 93.88 116 ALA A N 1
ATOM 935 C CA . ALA A 1 116 ? 35.370 3.219 -39.617 1.00 93.88 116 ALA A CA 1
ATOM 936 C C . ALA A 1 116 ? 34.770 3.019 -41.017 1.00 93.88 116 ALA A C 1
ATOM 938 O O . ALA A 1 116 ? 35.434 2.472 -41.895 1.00 93.88 116 ALA A O 1
ATOM 939 N N . GLY A 1 117 ? 33.550 3.512 -41.245 1.00 92.56 117 GLY A N 1
ATOM 940 C CA . GLY A 1 117 ? 32.896 3.440 -42.549 1.00 92.56 117 GLY A CA 1
ATOM 941 C C . GLY A 1 117 ? 33.648 4.207 -43.639 1.00 92.56 117 GLY A C 1
ATOM 942 O O . GLY A 1 117 ? 33.928 3.645 -44.694 1.00 92.56 117 GLY A O 1
ATOM 943 N N . ALA A 1 118 ? 34.078 5.437 -43.349 1.00 92.69 118 ALA A N 1
ATOM 944 C CA . ALA A 1 118 ? 34.846 6.265 -44.280 1.00 92.69 118 ALA A CA 1
ATOM 945 C C . ALA A 1 118 ? 36.207 5.644 -44.639 1.00 92.69 118 ALA A C 1
ATOM 947 O O . ALA A 1 118 ? 36.657 5.732 -45.781 1.00 92.69 118 ALA A O 1
ATOM 948 N N . TYR A 1 119 ? 36.857 4.984 -43.675 1.00 93.12 119 TYR A N 1
ATOM 949 C CA . TYR A 1 119 ? 38.102 4.255 -43.918 1.00 93.12 119 TYR A CA 1
ATOM 950 C C . TYR A 1 119 ? 37.898 3.069 -44.874 1.00 93.12 119 TYR A C 1
ATOM 952 O O . TYR A 1 119 ? 38.698 2.864 -45.787 1.00 93.12 119 TYR A O 1
ATOM 960 N N . LEU A 1 120 ? 36.809 2.314 -44.700 1.00 92.44 120 LEU A N 1
ATOM 961 C CA . LEU A 1 120 ? 36.474 1.175 -45.559 1.00 92.44 120 LEU A CA 1
ATOM 962 C C . LEU A 1 120 ? 36.080 1.606 -46.977 1.00 92.44 120 LEU A C 1
ATOM 964 O O . LEU A 1 120 ? 36.552 1.002 -47.940 1.00 92.44 120 LEU A O 1
ATOM 968 N N . ASP A 1 121 ? 35.286 2.671 -47.115 1.00 90.38 121 ASP A N 1
ATOM 969 C CA . ASP A 1 121 ? 34.933 3.235 -48.425 1.00 90.38 121 ASP A CA 1
ATOM 970 C C . ASP A 1 121 ? 36.191 3.682 -49.192 1.00 90.38 121 ASP A C 1
ATOM 972 O O . ASP A 1 121 ? 36.350 3.367 -50.374 1.00 90.38 121 ASP A O 1
ATOM 976 N N . GLY A 1 122 ? 37.135 4.338 -48.504 1.00 90.00 122 GLY A N 1
ATOM 977 C CA . GLY A 1 122 ? 38.413 4.755 -49.088 1.00 90.00 122 GLY A CA 1
ATOM 978 C C . GLY A 1 122 ? 39.307 3.589 -49.522 1.00 90.00 122 GLY A C 1
ATOM 979 O O . GLY A 1 122 ? 40.038 3.714 -50.502 1.00 90.00 122 GLY A O 1
ATOM 980 N N . SER A 1 123 ? 39.232 2.446 -48.834 1.00 90.50 123 SER A N 1
ATOM 981 C CA . SER A 1 123 ? 40.021 1.257 -49.174 1.00 90.50 123 SER A CA 1
ATOM 982 C C . SER A 1 123 ? 39.425 0.422 -50.310 1.00 90.50 123 SER A C 1
ATOM 984 O O . SER A 1 123 ? 40.173 -0.294 -50.973 1.00 90.50 123 SER A O 1
ATOM 986 N N . LEU A 1 124 ? 38.103 0.452 -50.509 1.00 89.06 124 LEU A N 1
ATOM 987 C CA . LEU A 1 124 ? 37.405 -0.429 -51.454 1.00 89.06 124 LEU A CA 1
ATOM 988 C C . LEU A 1 124 ? 36.891 0.301 -52.705 1.00 89.06 124 LEU A C 1
ATOM 990 O O . LEU A 1 124 ? 36.343 -0.345 -53.597 1.00 89.06 124 LEU A O 1
ATOM 994 N N . THR A 1 125 ? 37.074 1.626 -52.812 1.00 84.19 125 THR A N 1
ATOM 995 C CA . THR A 1 125 ? 36.575 2.461 -53.933 1.00 84.19 125 THR A CA 1
ATOM 996 C C . THR A 1 125 ? 35.086 2.257 -54.228 1.00 84.19 125 THR A C 1
ATOM 998 O O . THR A 1 125 ? 34.620 2.403 -55.357 1.00 84.19 125 THR A O 1
ATOM 1001 N N . VAL A 1 126 ? 34.322 1.906 -53.198 1.00 77.44 126 VAL A N 1
ATOM 1002 C CA . VAL A 1 126 ? 32.868 1.800 -53.276 1.00 77.44 126 VAL A CA 1
ATOM 1003 C C . VAL A 1 126 ? 32.298 3.181 -52.949 1.00 77.44 126 VAL A C 1
ATOM 1005 O O . VAL A 1 126 ? 32.854 3.918 -52.135 1.00 77.44 126 VAL A O 1
ATOM 1008 N N . TYR A 1 127 ? 31.198 3.551 -53.611 1.00 81.88 127 TYR A N 1
ATOM 1009 C CA . TYR A 1 127 ? 30.355 4.695 -53.225 1.00 81.88 127 TYR A CA 1
ATOM 1010 C C . TYR A 1 127 ? 30.103 4.669 -51.701 1.00 81.88 127 TYR A C 1
ATOM 1012 O O . TYR A 1 127 ? 30.101 3.552 -51.197 1.00 81.88 127 TYR A O 1
ATOM 1020 N N . PRO A 1 128 ? 29.875 5.799 -50.983 1.00 87.38 128 PRO A N 1
ATOM 1021 C CA . PRO A 1 128 ? 29.871 5.918 -49.504 1.00 87.38 128 PRO A CA 1
ATOM 1022 C C . PRO A 1 128 ? 28.831 5.064 -48.745 1.00 87.38 128 PRO A C 1
ATOM 1024 O O . PRO A 1 128 ? 27.985 5.549 -47.991 1.00 87.38 128 PRO A O 1
ATOM 1027 N N . LEU A 1 129 ? 28.884 3.761 -48.957 1.00 91.50 129 LEU A N 1
ATOM 1028 C CA . LEU A 1 129 ? 27.966 2.742 -48.505 1.00 91.50 129 LEU A CA 1
ATOM 1029 C C . LEU A 1 129 ? 28.412 2.270 -47.128 1.00 91.50 129 LEU A C 1
ATOM 1031 O O . LEU A 1 129 ? 27.582 2.163 -46.227 1.00 91.50 129 LEU A O 1
ATOM 1035 N N . PHE A 1 130 ? 29.716 2.053 -46.928 1.00 91.12 130 PHE A N 1
ATOM 1036 C CA . PHE A 1 130 ? 30.244 1.655 -45.628 1.00 91.12 130 PHE A CA 1
ATOM 1037 C C . PHE A 1 130 ? 30.158 2.797 -44.615 1.00 91.12 130 PHE A C 1
ATOM 1039 O O . PHE A 1 130 ? 29.921 2.535 -43.439 1.00 91.12 130 PHE A O 1
ATOM 1046 N N . THR A 1 131 ? 30.241 4.057 -45.046 1.00 92.31 131 THR A N 1
ATOM 1047 C CA . THR A 1 131 ? 29.973 5.235 -44.204 1.00 92.31 131 THR A CA 1
ATOM 1048 C C . THR A 1 131 ? 28.518 5.276 -43.734 1.00 92.31 131 THR A C 1
ATOM 1050 O O . THR A 1 131 ? 28.264 5.469 -42.543 1.00 92.31 131 THR A O 1
ATOM 1053 N N . LEU A 1 132 ? 27.554 5.041 -44.634 1.00 94.81 132 LEU A N 1
ATOM 1054 C CA . LEU A 1 132 ? 26.126 4.965 -44.293 1.00 94.81 132 LEU A CA 1
ATOM 1055 C C . LEU A 1 132 ? 25.830 3.812 -43.322 1.00 94.81 132 LEU A C 1
ATOM 1057 O O . LEU A 1 132 ? 25.158 4.010 -42.308 1.00 94.81 132 LEU A O 1
ATOM 1061 N N . ILE A 1 133 ? 26.376 2.624 -43.598 1.00 94.44 133 ILE A N 1
ATOM 1062 C CA . ILE A 1 133 ? 26.238 1.449 -42.727 1.00 94.44 133 ILE A CA 1
ATOM 1063 C C . ILE A 1 133 ? 26.891 1.716 -41.364 1.00 94.44 133 ILE A C 1
ATOM 1065 O O . ILE A 1 133 ? 26.287 1.446 -40.328 1.00 94.44 133 ILE A O 1
ATOM 1069 N N . GLY A 1 134 ? 28.091 2.298 -41.346 1.00 93.12 134 GLY A N 1
ATOM 1070 C CA . GLY A 1 134 ? 28.823 2.636 -40.128 1.00 93.12 134 GLY A CA 1
ATOM 1071 C C . GLY A 1 134 ? 28.066 3.618 -39.232 1.00 93.12 134 GLY A C 1
ATOM 1072 O O . GLY A 1 134 ? 28.001 3.413 -38.020 1.00 93.12 134 GLY A O 1
ATOM 1073 N N . LEU A 1 135 ? 27.424 4.638 -39.810 1.00 95.00 135 LEU A N 1
ATOM 1074 C CA . LEU A 1 135 ? 26.552 5.563 -39.076 1.00 95.00 135 LEU A CA 1
ATOM 1075 C C . LEU A 1 135 ? 25.325 4.861 -38.481 1.00 95.00 135 LEU A C 1
ATOM 1077 O O . LEU A 1 135 ? 25.008 5.081 -37.311 1.00 95.00 135 LEU A O 1
ATOM 1081 N N . ALA A 1 136 ? 24.658 3.997 -39.252 1.00 94.88 136 ALA A N 1
ATOM 1082 C CA . ALA A 1 136 ? 23.497 3.244 -38.777 1.00 94.88 136 ALA A CA 1
ATOM 1083 C C . ALA A 1 136 ? 23.864 2.298 -37.619 1.00 94.88 136 ALA A C 1
ATOM 1085 O O . ALA A 1 136 ? 23.161 2.251 -36.607 1.00 94.88 136 ALA A O 1
ATOM 1086 N N . VAL A 1 137 ? 25.001 1.603 -37.725 1.00 95.38 137 VAL A N 1
ATOM 1087 C CA . VAL A 1 137 ? 25.535 0.739 -36.660 1.00 95.38 137 VAL A CA 1
ATOM 1088 C C . VAL A 1 137 ? 25.919 1.559 -35.426 1.00 95.38 137 VAL A C 1
ATOM 1090 O O . VAL A 1 137 ? 25.568 1.178 -34.309 1.00 95.38 137 VAL A O 1
ATOM 1093 N N . GLY A 1 138 ? 26.584 2.704 -35.609 1.00 93.25 138 GLY A N 1
ATOM 1094 C CA . GLY A 1 138 ? 26.958 3.607 -34.519 1.00 93.25 138 GLY A CA 1
ATOM 1095 C C . GLY A 1 138 ? 25.748 4.151 -33.752 1.00 93.25 138 GLY A C 1
ATOM 1096 O O . GLY A 1 138 ? 25.763 4.175 -32.521 1.00 93.25 138 GLY A O 1
ATOM 1097 N N . LEU A 1 139 ? 24.673 4.516 -34.460 1.00 95.25 139 LEU A N 1
ATOM 1098 C CA . LEU A 1 139 ? 23.402 4.935 -33.860 1.00 95.25 139 LEU A CA 1
ATOM 1099 C C . LEU A 1 139 ? 22.716 3.799 -33.098 1.00 95.25 139 LEU A C 1
ATOM 1101 O O . LEU A 1 139 ? 22.282 4.006 -31.966 1.00 95.25 139 LEU A O 1
ATOM 1105 N N . ALA A 1 140 ? 22.637 2.602 -33.684 1.00 94.50 140 ALA A N 1
ATOM 1106 C CA . ALA A 1 140 ? 22.007 1.452 -33.042 1.00 94.50 140 ALA A CA 1
ATOM 1107 C C . ALA A 1 140 ? 22.750 1.045 -31.759 1.00 94.50 140 ALA A C 1
ATOM 1109 O O . ALA A 1 140 ? 22.134 0.855 -30.709 1.00 94.50 140 ALA A O 1
ATOM 1110 N N . PHE A 1 141 ? 24.082 0.971 -31.818 1.00 93.38 141 PHE A N 1
ATOM 1111 C CA . PHE A 1 141 ? 24.913 0.613 -30.671 1.00 93.38 141 PHE A CA 1
ATOM 1112 C C . PHE A 1 141 ? 24.914 1.706 -29.591 1.00 93.38 141 PHE A C 1
ATOM 1114 O O . PHE A 1 141 ? 24.733 1.418 -28.405 1.00 93.38 141 PHE A O 1
ATOM 1121 N N . GLY A 1 142 ? 25.046 2.975 -29.990 1.00 92.31 142 GLY A N 1
ATOM 1122 C CA . GLY A 1 142 ? 24.955 4.121 -29.084 1.00 92.31 142 GLY A CA 1
ATOM 1123 C C . GLY A 1 142 ? 23.590 4.209 -28.394 1.00 92.31 142 GLY A C 1
ATOM 1124 O O . GLY A 1 142 ? 23.514 4.366 -27.178 1.00 92.31 142 GLY A O 1
ATOM 1125 N N . GLY A 1 143 ? 22.500 4.025 -29.141 1.00 91.94 143 GLY A N 1
ATOM 1126 C CA . GLY A 1 143 ? 21.145 3.998 -28.590 1.00 91.94 143 GLY A CA 1
ATOM 1127 C C . GLY A 1 143 ? 20.928 2.837 -27.618 1.00 91.94 143 GLY A C 1
ATOM 1128 O O . GLY A 1 143 ? 20.399 3.039 -26.526 1.00 91.94 143 GLY A O 1
ATOM 1129 N N . TYR A 1 144 ? 21.394 1.633 -27.968 1.00 93.50 144 TYR A N 1
ATOM 1130 C CA . TYR A 1 144 ? 21.292 0.457 -27.101 1.00 93.50 144 TYR A CA 1
ATOM 1131 C C . TYR A 1 144 ? 22.054 0.632 -25.779 1.00 93.50 144 TYR A C 1
ATOM 1133 O O . TYR A 1 144 ? 21.528 0.321 -24.710 1.00 93.50 144 TYR A O 1
ATOM 1141 N N . THR A 1 145 ? 23.280 1.158 -25.828 1.00 90.00 145 THR A N 1
ATOM 1142 C CA . THR A 1 145 ? 24.095 1.384 -24.623 1.00 90.00 145 THR A CA 1
ATOM 1143 C C . THR A 1 145 ? 23.477 2.436 -23.702 1.00 90.00 145 THR A C 1
ATOM 1145 O O . THR A 1 145 ? 23.352 2.187 -22.501 1.00 90.00 145 THR A O 1
ATOM 1148 N N . VAL A 1 146 ? 23.004 3.562 -24.251 1.00 92.00 146 VAL A N 1
ATOM 1149 C CA . VAL A 1 146 ? 22.270 4.591 -23.492 1.00 92.00 146 VAL A CA 1
ATOM 1150 C C . VAL A 1 146 ? 20.993 4.013 -22.873 1.00 92.00 146 VAL A C 1
ATOM 1152 O O . VAL A 1 146 ? 20.733 4.228 -21.689 1.00 92.00 146 VAL A O 1
ATOM 1155 N N . TYR A 1 147 ? 20.229 3.216 -23.624 1.00 88.69 147 TYR A N 1
ATOM 1156 C CA . TYR A 1 147 ? 19.025 2.546 -23.128 1.00 88.69 147 TYR A CA 1
ATOM 1157 C C . TYR A 1 147 ? 19.322 1.582 -21.968 1.00 88.69 147 TYR A C 1
ATOM 1159 O O . TYR A 1 147 ? 18.647 1.616 -20.936 1.00 88.69 147 TYR A O 1
ATOM 1167 N N . ALA A 1 148 ? 20.370 0.763 -22.083 1.00 87.12 148 ALA A N 1
ATOM 1168 C CA . ALA A 1 148 ? 20.788 -0.150 -21.021 1.00 87.12 148 ALA A CA 1
ATOM 1169 C C . ALA A 1 148 ? 21.231 0.599 -19.748 1.00 87.12 148 ALA A C 1
ATOM 1171 O O . ALA A 1 148 ? 20.877 0.194 -18.635 1.00 87.12 148 ALA A O 1
ATOM 1172 N N . MET A 1 149 ? 21.964 1.710 -19.897 1.00 85.50 149 MET A N 1
ATOM 1173 C CA . MET A 1 149 ? 22.339 2.576 -18.774 1.00 85.50 149 MET A CA 1
ATOM 1174 C C . MET A 1 149 ? 21.111 3.217 -18.121 1.00 85.50 149 MET A C 1
ATOM 1176 O O . MET A 1 149 ? 21.001 3.191 -16.896 1.00 85.50 149 MET A O 1
ATOM 1180 N N . ALA A 1 150 ? 20.160 3.718 -18.915 1.00 84.88 150 ALA A N 1
ATOM 1181 C CA . ALA A 1 150 ? 18.915 4.295 -18.419 1.00 84.88 150 ALA A CA 1
ATOM 1182 C C . ALA A 1 150 ? 18.100 3.270 -17.617 1.00 84.88 150 ALA A C 1
ATOM 1184 O O . ALA A 1 150 ? 17.697 3.559 -16.494 1.00 84.88 150 ALA A O 1
ATOM 1185 N N . ILE A 1 151 ? 17.937 2.039 -18.112 1.00 80.50 151 ILE A N 1
ATOM 1186 C CA . ILE A 1 151 ? 17.266 0.971 -17.354 1.00 80.50 151 ILE A CA 1
ATOM 1187 C C . ILE A 1 151 ? 17.961 0.715 -16.017 1.00 80.50 151 ILE A C 1
ATOM 1189 O O . ILE A 1 151 ? 17.292 0.527 -15.004 1.00 80.50 151 ILE A O 1
ATOM 1193 N N . LYS A 1 152 ? 19.295 0.669 -15.990 1.00 81.00 152 LYS A N 1
ATOM 1194 C CA . LYS A 1 152 ? 20.046 0.415 -14.754 1.00 81.00 152 LYS A CA 1
ATOM 1195 C C . LYS A 1 152 ? 19.920 1.571 -13.756 1.00 81.00 152 LYS A C 1
ATOM 1197 O O . LYS A 1 152 ? 19.909 1.317 -12.558 1.00 81.00 152 LYS A O 1
ATOM 1202 N N . TYR A 1 153 ? 19.821 2.801 -14.251 1.00 76.25 153 TYR A N 1
ATOM 1203 C CA . TYR A 1 153 ? 19.740 4.010 -13.435 1.00 76.25 153 TYR A CA 1
ATOM 1204 C C . TYR A 1 153 ? 18.327 4.279 -12.902 1.00 76.25 153 TYR A C 1
ATOM 1206 O O . TYR A 1 153 ? 18.158 4.644 -11.744 1.00 76.25 153 TYR A O 1
ATOM 1214 N N . PHE A 1 154 ? 17.305 4.060 -13.734 1.00 75.12 154 PHE A N 1
ATOM 1215 C CA . PHE A 1 154 ? 15.902 4.293 -13.388 1.00 75.12 154 PHE A CA 1
ATOM 1216 C C . PHE A 1 154 ? 15.206 3.071 -12.777 1.00 75.12 154 PHE A C 1
ATOM 1218 O O . PHE A 1 154 ? 14.086 3.197 -12.284 1.00 75.12 154 PHE A O 1
ATOM 1225 N N . LYS A 1 155 ? 15.840 1.888 -12.757 1.00 66.50 155 LYS A N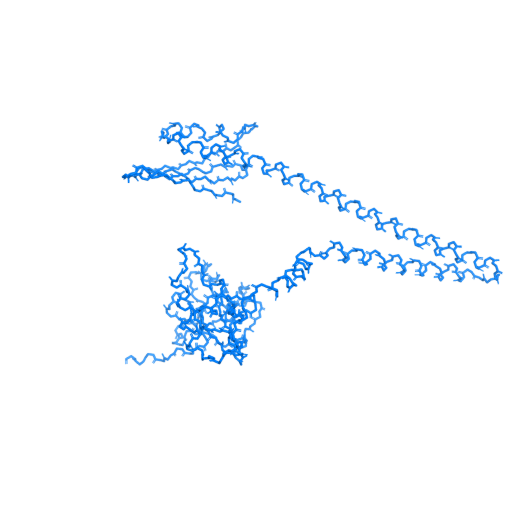 1
ATOM 1226 C CA . LYS A 1 155 ? 15.346 0.771 -11.940 1.00 66.50 155 LYS A CA 1
ATOM 1227 C C . LYS A 1 155 ? 15.436 1.168 -10.464 1.00 66.50 155 LYS A C 1
ATOM 1229 O O . LYS A 1 155 ? 16.541 1.397 -9.972 1.00 66.50 155 LYS A O 1
ATOM 1234 N N . PRO A 1 156 ? 14.310 1.227 -9.732 1.00 51.47 156 PRO A N 1
ATOM 1235 C CA . PRO A 1 156 ? 14.327 1.666 -8.349 1.00 51.47 156 PRO A CA 1
ATOM 1236 C C . PRO A 1 156 ? 15.157 0.686 -7.513 1.00 51.47 156 PRO A C 1
ATOM 1238 O O . PRO A 1 156 ? 15.037 -0.536 -7.661 1.00 51.47 156 PRO A O 1
ATOM 1241 N N . ALA A 1 157 ? 15.987 1.222 -6.614 1.00 52.28 157 ALA A N 1
ATOM 1242 C CA . ALA A 1 157 ? 16.806 0.451 -5.674 1.00 52.28 157 ALA A CA 1
ATOM 1243 C C . ALA A 1 157 ? 15.974 -0.520 -4.805 1.00 52.28 157 ALA A C 1
ATOM 1245 O O . ALA A 1 157 ? 16.509 -1.495 -4.282 1.00 52.28 157 ALA A O 1
ATOM 1246 N N . SER A 1 158 ? 14.651 -0.326 -4.724 1.00 49.12 158 SER A N 1
ATOM 1247 C CA . SER A 1 158 ? 13.701 -1.271 -4.123 1.00 49.12 158 SER A CA 1
ATOM 1248 C C . SER A 1 158 ? 13.664 -2.635 -4.828 1.00 49.12 158 SER A C 1
ATOM 1250 O O . SER A 1 158 ? 13.445 -3.650 -4.175 1.00 49.12 158 SER A O 1
ATOM 1252 N N . SER A 1 159 ? 13.946 -2.700 -6.134 1.00 48.50 159 SER A N 1
ATOM 1253 C CA . SER A 1 159 ? 13.980 -3.960 -6.895 1.00 48.50 159 SER A CA 1
ATOM 1254 C C . SER A 1 159 ? 15.236 -4.803 -6.623 1.00 48.50 159 SER A C 1
ATOM 1256 O O . SER A 1 159 ? 15.186 -6.032 -6.704 1.00 48.50 159 SER A O 1
ATOM 1258 N N . LEU A 1 160 ? 16.349 -4.161 -6.247 1.00 52.53 160 LEU A N 1
ATOM 1259 C CA . LEU A 1 160 ? 17.574 -4.834 -5.802 1.00 52.53 160 LEU A CA 1
ATOM 1260 C C . LEU A 1 160 ? 17.512 -5.179 -4.307 1.00 52.53 160 LEU A C 1
ATOM 1262 O O . LEU A 1 160 ? 17.876 -6.294 -3.940 1.00 52.53 160 LEU A O 1
ATOM 1266 N N . LEU A 1 161 ? 16.934 -4.301 -3.476 1.00 51.53 161 LEU A N 1
ATOM 1267 C CA . LEU A 1 161 ? 16.640 -4.597 -2.069 1.00 51.53 161 LEU A CA 1
ATOM 1268 C C . LEU A 1 161 ? 15.664 -5.770 -1.912 1.00 51.53 161 LEU A C 1
ATOM 1270 O O . LEU A 1 161 ? 15.860 -6.586 -1.018 1.00 51.53 161 LEU A O 1
ATOM 1274 N N . ASN A 1 162 ? 14.674 -5.925 -2.800 1.00 45.09 162 ASN A N 1
ATOM 1275 C CA . ASN A 1 162 ? 13.808 -7.109 -2.805 1.00 45.09 162 ASN A CA 1
ATOM 1276 C C . ASN A 1 162 ? 14.571 -8.391 -3.166 1.00 45.09 162 ASN A C 1
ATOM 1278 O O . ASN A 1 162 ? 14.276 -9.443 -2.615 1.00 45.09 162 ASN A O 1
ATOM 1282 N N . ARG A 1 163 ? 15.588 -8.338 -4.037 1.00 46.91 163 ARG A N 1
ATOM 1283 C CA . ARG A 1 163 ? 16.394 -9.527 -4.368 1.00 46.91 163 ARG A CA 1
ATOM 1284 C C . ARG A 1 163 ? 17.368 -9.925 -3.260 1.00 46.91 163 ARG A C 1
ATOM 1286 O O . ARG A 1 163 ? 17.590 -11.118 -3.082 1.00 46.91 163 ARG A O 1
ATOM 1293 N N . GLU A 1 164 ? 17.921 -8.969 -2.514 1.00 44.66 164 GLU A N 1
ATOM 1294 C CA . GLU A 1 164 ? 18.792 -9.264 -1.366 1.00 44.66 164 GLU A CA 1
ATOM 1295 C C . GLU A 1 164 ? 18.014 -9.613 -0.090 1.00 44.66 164 GLU A C 1
ATOM 1297 O O . GLU A 1 164 ? 18.418 -10.542 0.610 1.00 44.66 164 GLU A O 1
ATOM 1302 N N . LYS A 1 165 ? 16.868 -8.971 0.186 1.00 40.97 165 LYS A N 1
ATOM 1303 C CA . LYS A 1 165 ? 15.989 -9.358 1.306 1.00 40.97 165 LYS A CA 1
ATOM 1304 C C . LYS A 1 165 ? 15.401 -10.756 1.117 1.00 40.97 165 LYS A C 1
ATOM 1306 O O . LYS A 1 165 ? 15.506 -11.566 2.030 1.00 40.97 165 LYS A O 1
ATOM 1311 N N . VAL A 1 166 ? 14.941 -11.104 -0.090 1.00 48.50 166 VAL A N 1
ATOM 1312 C CA . VAL A 1 166 ? 14.447 -12.465 -0.397 1.00 48.50 166 VAL A CA 1
ATOM 1313 C C . VAL A 1 166 ? 15.548 -13.531 -0.266 1.00 48.50 166 VAL A C 1
ATOM 1315 O O . VAL A 1 166 ? 15.246 -14.696 -0.012 1.00 48.50 166 VAL A O 1
ATOM 1318 N N . LYS A 1 167 ? 16.830 -13.158 -0.406 1.00 40.44 167 LYS A N 1
ATOM 1319 C CA . LYS A 1 167 ? 17.956 -14.086 -0.219 1.00 40.44 167 LYS A CA 1
ATOM 1320 C C . LYS A 1 167 ? 18.399 -14.222 1.241 1.00 40.44 167 LYS A C 1
ATOM 1322 O O . LYS A 1 167 ? 18.817 -15.310 1.613 1.00 40.44 167 LYS A O 1
ATOM 1327 N N . LYS A 1 168 ? 18.287 -13.169 2.061 1.00 39.28 168 LYS A N 1
ATOM 1328 C CA . LYS A 1 168 ? 18.656 -13.198 3.491 1.00 39.28 168 LYS A CA 1
ATOM 1329 C C . LYS A 1 168 ? 17.534 -13.662 4.429 1.00 39.28 168 LYS A C 1
ATOM 1331 O O . LYS A 1 168 ? 17.842 -14.219 5.473 1.00 39.28 168 LYS A O 1
ATOM 1336 N N . GLU A 1 169 ? 16.259 -13.506 4.072 1.00 42.50 169 GLU A N 1
ATOM 1337 C CA . GLU A 1 169 ? 15.137 -14.007 4.894 1.00 42.50 169 GLU A CA 1
ATOM 1338 C C . GLU A 1 169 ? 14.947 -15.529 4.826 1.00 42.50 169 GLU A C 1
ATOM 1340 O O . GLU A 1 169 ? 14.299 -16.102 5.696 1.00 42.50 169 GLU A O 1
ATOM 1345 N N . LYS A 1 170 ? 15.543 -16.215 3.841 1.00 42.69 170 LYS A N 1
ATOM 1346 C CA . LYS A 1 170 ? 15.467 -17.682 3.743 1.00 42.69 170 LYS A CA 1
ATOM 1347 C C . LYS A 1 170 ? 16.390 -18.438 4.703 1.00 42.69 170 LYS A C 1
ATOM 1349 O O . LYS A 1 170 ? 16.218 -19.642 4.840 1.00 42.69 170 LYS A O 1
ATOM 1354 N N . GLU A 1 171 ? 17.338 -17.773 5.363 1.00 43.19 171 GLU A N 1
ATOM 1355 C CA . GLU A 1 171 ? 18.346 -18.446 6.201 1.00 43.19 171 GLU A CA 1
ATOM 1356 C C . GLU A 1 171 ? 18.095 -18.355 7.715 1.00 43.19 171 GLU A C 1
ATOM 1358 O O . GLU A 1 171 ? 18.825 -18.984 8.475 1.00 43.19 171 GLU A O 1
ATOM 1363 N N . SER A 1 172 ? 17.067 -17.637 8.187 1.00 45.91 172 SER A N 1
ATOM 1364 C CA . SER A 1 172 ? 16.834 -17.474 9.636 1.00 45.91 172 SER A CA 1
ATOM 1365 C C . SER A 1 172 ? 15.396 -17.662 10.120 1.00 45.91 172 SER A C 1
ATOM 1367 O O . SER A 1 172 ? 15.127 -17.425 11.299 1.00 45.91 172 SER A O 1
ATOM 1369 N N . GLN A 1 173 ? 14.464 -18.106 9.271 1.00 51.50 173 GLN A N 1
ATOM 1370 C CA . GLN A 1 173 ? 13.137 -18.466 9.772 1.00 51.50 173 GLN A CA 1
ATOM 1371 C C . GLN A 1 173 ? 13.168 -19.863 10.413 1.00 51.50 173 GLN A C 1
ATOM 1373 O O . GLN A 1 173 ? 13.717 -20.789 9.811 1.00 51.50 173 GLN A O 1
ATOM 1378 N N . PRO A 1 174 ? 12.585 -20.043 11.616 1.00 56.81 174 PRO A N 1
ATOM 1379 C CA . PRO A 1 174 ? 12.355 -21.372 12.163 1.00 56.81 174 PRO A CA 1
ATOM 1380 C C . PRO A 1 174 ? 11.593 -22.195 11.122 1.00 56.81 174 PRO A C 1
ATOM 1382 O O . PRO A 1 174 ? 10.580 -21.731 10.597 1.00 56.81 174 PRO A O 1
ATOM 1385 N N . SER A 1 175 ? 12.096 -23.387 10.787 1.00 69.44 175 SER A N 1
ATOM 1386 C CA . SER A 1 175 ? 11.429 -24.283 9.843 1.00 69.44 175 SER A CA 1
ATOM 1387 C C . SER A 1 175 ? 10.159 -24.827 10.495 1.00 69.44 175 SER A C 1
ATOM 1389 O O . SER A 1 175 ? 10.168 -25.875 11.145 1.00 69.44 175 SER A O 1
ATOM 1391 N N . TRP A 1 176 ? 9.076 -24.070 10.392 1.00 82.00 176 TRP A N 1
ATOM 1392 C CA . TRP A 1 176 ? 7.762 -24.521 10.812 1.00 82.00 176 TRP A CA 1
ATOM 1393 C C . TRP A 1 176 ? 7.321 -25.681 9.914 1.00 82.00 176 TRP A C 1
ATOM 1395 O O . TRP A 1 176 ? 7.536 -25.615 8.700 1.00 82.00 176 TRP A O 1
ATOM 1405 N N . PRO A 1 177 ? 6.728 -26.745 10.478 1.00 89.25 177 PRO A N 1
ATOM 1406 C CA . PRO A 1 177 ? 6.196 -27.831 9.672 1.00 89.25 177 PRO A CA 1
ATOM 1407 C C . PRO A 1 177 ? 5.032 -27.328 8.814 1.00 89.25 177 PRO A C 1
ATOM 1409 O O . PRO A 1 177 ? 4.268 -26.451 9.233 1.00 89.25 177 PRO A O 1
ATOM 1412 N N . GLU A 1 178 ? 4.892 -27.899 7.620 1.00 89.94 178 GLU A N 1
ATOM 1413 C CA . GLU A 1 178 ? 3.687 -27.720 6.817 1.00 89.94 178 GLU A CA 1
ATOM 1414 C C . GLU A 1 178 ? 2.531 -28.480 7.472 1.00 89.94 178 GLU A C 1
ATOM 1416 O O . GLU A 1 178 ? 2.659 -29.658 7.810 1.00 89.94 178 GLU A O 1
ATOM 1421 N N . ILE A 1 179 ? 1.411 -27.791 7.674 1.00 91.56 179 ILE A N 1
ATOM 1422 C CA . ILE A 1 179 ? 0.212 -28.338 8.311 1.00 91.56 179 ILE A CA 1
ATOM 1423 C C . ILE A 1 179 ? -1.000 -28.150 7.403 1.00 91.56 179 ILE A C 1
ATOM 1425 O O . ILE A 1 179 ? -1.085 -27.195 6.630 1.00 91.56 179 ILE A O 1
ATOM 1429 N N . GLU A 1 180 ? -1.968 -29.051 7.511 1.00 91.88 180 GLU A N 1
ATOM 1430 C CA . GLU A 1 180 ? -3.286 -28.837 6.925 1.00 91.88 180 GLU A CA 1
ATOM 1431 C C . GLU A 1 180 ? -4.164 -28.104 7.934 1.00 91.88 180 GLU A C 1
ATOM 1433 O O . GLU A 1 180 ? -4.282 -28.527 9.082 1.00 91.88 180 GLU A O 1
ATOM 1438 N N . VAL A 1 181 ? -4.763 -26.995 7.504 1.00 92.44 181 VAL A N 1
ATOM 1439 C CA . VAL A 1 181 ? -5.693 -26.208 8.320 1.00 92.44 181 VAL A CA 1
ATOM 1440 C C . VAL A 1 181 ? -6.924 -25.844 7.509 1.00 92.44 181 VAL A C 1
ATOM 1442 O O . VAL A 1 181 ? -6.870 -25.702 6.286 1.00 92.44 181 VAL A O 1
ATOM 1445 N N . SER A 1 182 ? -8.033 -25.670 8.211 1.00 93.62 182 SER A N 1
ATOM 1446 C CA . SER A 1 182 ? -9.299 -25.181 7.666 1.00 93.62 182 SER A CA 1
ATOM 1447 C C . SER A 1 182 ? -9.403 -23.653 7.728 1.00 93.62 182 SER A C 1
ATOM 1449 O O . SER A 1 182 ? -8.765 -23.002 8.563 1.00 93.62 182 SER A O 1
ATOM 1451 N N . LEU A 1 183 ? -10.277 -23.063 6.902 1.00 92.75 183 LEU A N 1
ATOM 1452 C CA . LEU A 1 183 ? -10.578 -21.624 6.937 1.00 92.75 183 LEU A CA 1
ATOM 1453 C C . LEU A 1 183 ? -11.026 -21.148 8.336 1.00 92.75 183 LEU A C 1
ATOM 1455 O O . LEU A 1 183 ? -10.696 -20.042 8.767 1.00 92.75 183 LEU A O 1
ATOM 1459 N N . ASP A 1 184 ? -11.739 -21.996 9.079 1.00 93.38 184 ASP A N 1
ATOM 1460 C CA . ASP A 1 184 ? -12.192 -21.718 10.444 1.00 93.38 184 ASP A CA 1
ATOM 1461 C C . A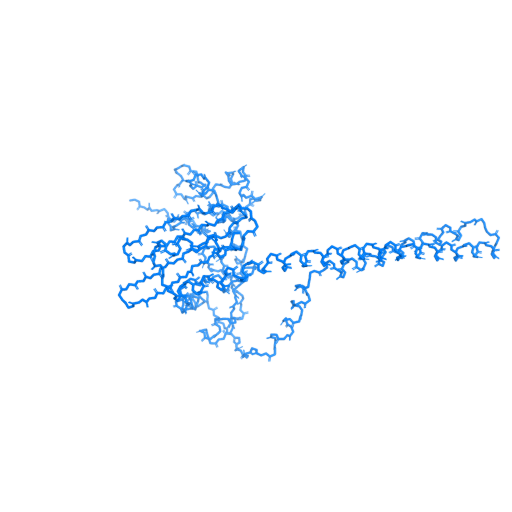SP A 1 184 ? -11.035 -21.620 11.447 1.00 93.38 184 ASP A C 1
ATOM 1463 O O . ASP A 1 184 ? -11.050 -20.765 12.339 1.00 93.38 184 ASP A O 1
ATOM 1467 N N . GLU A 1 185 ? -10.017 -22.468 11.309 1.00 93.12 185 GLU A N 1
ATOM 1468 C CA . GLU A 1 185 ? -8.806 -22.414 12.132 1.00 93.12 185 GLU A CA 1
ATOM 1469 C C . GLU A 1 185 ? -7.971 -21.183 11.801 1.00 93.12 185 GLU A C 1
ATOM 1471 O O . GLU A 1 185 ? -7.538 -20.478 12.716 1.00 93.12 185 GLU A O 1
ATOM 1476 N N . VAL A 1 186 ? -7.835 -20.858 10.511 1.00 93.88 186 VAL A N 1
ATOM 1477 C CA . VAL A 1 186 ? -7.206 -19.608 10.065 1.00 93.88 186 VAL A CA 1
ATOM 1478 C C . VAL A 1 186 ? -7.941 -18.409 10.667 1.00 93.88 186 VAL A C 1
ATOM 1480 O O . VAL A 1 186 ? -7.307 -17.531 11.250 1.00 93.88 186 VAL A O 1
ATOM 1483 N N . ARG A 1 187 ? -9.280 -18.398 10.643 1.00 94.19 187 ARG A N 1
ATOM 1484 C CA . ARG A 1 187 ? -10.092 -17.331 11.250 1.00 94.19 187 ARG A CA 1
ATOM 1485 C C . ARG A 1 187 ? -9.843 -17.193 12.749 1.00 94.19 187 ARG A C 1
ATOM 1487 O O . ARG A 1 187 ? -9.719 -16.073 13.249 1.00 94.19 187 ARG A O 1
ATOM 1494 N N . LYS A 1 188 ? -9.751 -18.307 13.480 1.00 93.88 188 LYS A N 1
ATOM 1495 C CA . LYS A 1 188 ? -9.417 -18.299 14.915 1.00 93.88 188 LYS A CA 1
ATOM 1496 C C . LYS A 1 188 ? -8.004 -17.768 15.159 1.00 93.88 188 LYS A C 1
ATOM 1498 O O . LYS A 1 188 ? -7.821 -16.961 16.068 1.00 93.88 188 LYS A O 1
ATOM 1503 N N . ALA A 1 189 ? -7.031 -18.167 14.343 1.00 93.56 189 ALA A N 1
ATOM 1504 C CA . ALA A 1 189 ? -5.651 -17.710 14.465 1.00 93.56 189 ALA A CA 1
ATOM 1505 C C . ALA A 1 189 ? -5.505 -16.210 14.181 1.00 93.56 189 ALA A C 1
ATOM 1507 O O . ALA A 1 189 ? -4.889 -15.502 14.972 1.00 93.56 189 ALA A O 1
ATOM 1508 N N . VAL A 1 190 ? -6.140 -15.706 13.119 1.00 92.81 190 VAL A N 1
ATOM 1509 C CA . VAL A 1 190 ? -6.165 -14.273 12.774 1.00 92.81 190 VAL A CA 1
ATOM 1510 C C . VAL A 1 190 ? -6.810 -13.443 13.886 1.00 92.81 190 VAL A C 1
ATOM 1512 O O . VAL A 1 190 ? -6.296 -12.377 14.235 1.00 92.81 190 VAL A O 1
ATOM 1515 N N . ARG A 1 191 ? -7.913 -13.923 14.480 1.00 91.56 191 ARG A N 1
ATOM 1516 C CA . ARG A 1 191 ? -8.561 -13.260 15.626 1.00 91.56 191 ARG A CA 1
ATOM 1517 C C . ARG A 1 191 ? -7.637 -13.213 16.838 1.00 91.56 191 ARG A C 1
ATOM 1519 O O . ARG A 1 191 ? -7.360 -12.131 17.337 1.00 91.56 191 ARG A O 1
ATOM 1526 N N . LYS A 1 192 ? -7.073 -14.357 17.230 1.00 92.25 192 LYS A N 1
ATOM 1527 C CA . LYS A 1 192 ? -6.140 -14.446 18.361 1.00 92.25 192 LYS A CA 1
ATOM 1528 C C . LYS A 1 192 ? -4.900 -13.570 18.165 1.00 92.25 192 LYS A C 1
ATOM 1530 O O . LYS A 1 192 ? -4.441 -12.941 19.112 1.00 92.25 192 LYS A O 1
ATOM 1535 N N . PHE A 1 193 ? -4.378 -13.500 16.941 1.00 91.88 193 PHE A N 1
ATOM 1536 C CA . PHE A 1 193 ? -3.291 -12.587 16.601 1.00 91.88 193 PHE A CA 1
ATOM 1537 C C . PHE A 1 193 ? -3.730 -11.129 16.743 1.00 91.88 193 PHE A C 1
ATOM 1539 O O . PHE A 1 193 ? -3.042 -10.348 17.393 1.00 91.88 193 PHE A O 1
ATOM 1546 N N . SER A 1 194 ? -4.897 -10.774 16.197 1.00 88.31 194 SER A N 1
ATOM 1547 C CA . SER A 1 194 ? -5.451 -9.418 16.296 1.00 88.31 194 SER A CA 1
ATOM 1548 C C . SER A 1 194 ? -5.608 -8.956 17.746 1.00 88.31 194 SER A C 1
ATOM 1550 O O . SER A 1 194 ? -5.296 -7.809 18.046 1.00 88.31 194 SER A O 1
ATOM 1552 N N . ASP A 1 195 ? -6.037 -9.845 18.643 1.00 89.06 195 ASP A N 1
ATOM 1553 C CA . ASP A 1 195 ? -6.216 -9.545 20.070 1.00 89.06 195 ASP A CA 1
ATOM 1554 C C . ASP A 1 195 ? -4.882 -9.285 20.790 1.00 89.06 195 ASP A C 1
ATOM 1556 O O . ASP A 1 195 ? -4.844 -8.607 21.816 1.00 89.06 195 ASP A O 1
ATOM 1560 N N . SER A 1 196 ? -3.777 -9.809 20.251 1.00 87.69 196 SER A N 1
ATOM 1561 C CA . SER A 1 196 ? -2.427 -9.596 20.783 1.00 87.69 196 SER A CA 1
ATOM 1562 C C . SER A 1 196 ? -1.753 -8.316 20.272 1.00 87.69 196 SER A C 1
ATOM 1564 O O . SER A 1 196 ? -0.687 -7.947 20.771 1.00 87.69 196 SER A O 1
ATOM 1566 N N . LEU A 1 197 ? -2.347 -7.631 19.287 1.00 87.62 197 LEU A N 1
ATOM 1567 C CA . LEU A 1 197 ? -1.749 -6.442 18.685 1.00 87.62 197 LEU A CA 1
ATOM 1568 C C . LEU A 1 197 ? -1.802 -5.229 19.630 1.00 87.62 197 LEU A C 1
ATOM 1570 O O . LEU A 1 197 ? -2.824 -4.987 20.278 1.00 87.62 197 LEU A O 1
ATOM 1574 N N . PRO A 1 198 ? -0.732 -4.408 19.688 1.00 85.19 198 PRO A N 1
ATOM 1575 C CA . PRO A 1 198 ? -0.761 -3.141 20.408 1.00 85.19 198 PRO A CA 1
ATOM 1576 C C . PRO A 1 198 ? -1.872 -2.217 19.895 1.00 85.19 198 PRO A C 1
ATOM 1578 O O . PRO A 1 198 ? -2.213 -2.218 18.709 1.00 85.19 198 PRO A O 1
ATOM 1581 N N . LYS A 1 199 ? -2.401 -1.363 20.780 1.00 81.69 199 LYS A N 1
ATOM 1582 C CA . LYS A 1 199 ? -3.413 -0.366 20.401 1.00 81.69 199 LYS A CA 1
ATOM 1583 C C . LYS A 1 199 ? -2.894 0.507 19.253 1.00 81.69 199 LYS A C 1
ATOM 1585 O O . LYS A 1 199 ? -1.809 1.072 19.348 1.00 81.69 199 LYS A O 1
ATOM 1590 N N . GLY A 1 200 ? -3.692 0.627 18.194 1.00 75.25 200 GLY A N 1
ATOM 1591 C CA . GLY A 1 200 ? -3.358 1.405 16.996 1.00 75.25 200 GLY A CA 1
ATOM 1592 C C . GLY A 1 200 ? -2.681 0.612 15.873 1.00 75.25 200 GLY A C 1
ATOM 1593 O O . GLY A 1 200 ? -2.487 1.165 14.794 1.00 75.25 200 GLY A O 1
ATOM 1594 N N . VAL A 1 201 ? -2.360 -0.672 16.080 1.00 82.12 201 VAL A N 1
ATOM 1595 C CA . VAL A 1 201 ? -1.858 -1.556 15.016 1.00 82.12 201 VAL A CA 1
ATOM 1596 C C . VAL A 1 201 ? -3.022 -2.321 14.388 1.00 82.12 201 VAL A C 1
ATOM 1598 O O . VAL A 1 201 ? -3.771 -3.015 15.072 1.00 82.12 201 VAL A O 1
ATOM 1601 N N . TYR A 1 202 ? -3.174 -2.203 13.069 1.00 82.62 202 TYR A N 1
ATOM 1602 C CA . TYR A 1 202 ? -4.242 -2.869 12.323 1.00 82.62 202 TYR A CA 1
ATOM 1603 C C . TYR A 1 202 ? -3.834 -4.280 11.896 1.00 82.62 202 TYR A C 1
ATOM 1605 O O . TYR A 1 202 ? -2.692 -4.529 11.515 1.00 82.62 202 TYR A O 1
ATOM 1613 N N . ARG A 1 203 ? -4.803 -5.202 11.857 1.00 83.94 203 ARG A N 1
ATOM 1614 C CA . ARG A 1 203 ? -4.602 -6.588 11.391 1.00 83.94 203 ARG A CA 1
ATOM 1615 C C . ARG A 1 203 ? -4.234 -6.707 9.903 1.00 83.94 203 ARG A C 1
ATOM 1617 O O . ARG A 1 203 ? -3.904 -7.794 9.442 1.00 83.94 203 ARG A O 1
ATOM 1624 N N . THR A 1 204 ? -4.250 -5.601 9.157 1.00 86.69 204 THR A N 1
ATOM 1625 C CA . THR A 1 204 ? -3.773 -5.526 7.768 1.00 86.69 204 THR A CA 1
ATOM 1626 C C . THR A 1 204 ? -2.298 -5.898 7.620 1.00 86.69 204 THR A C 1
ATOM 1628 O O . THR A 1 204 ? -1.898 -6.279 6.527 1.00 86.69 204 THR A O 1
ATOM 1631 N N . ILE A 1 205 ? -1.502 -5.869 8.700 1.00 86.69 205 ILE A N 1
ATOM 1632 C CA . ILE A 1 205 ? -0.105 -6.339 8.689 1.00 86.69 205 ILE A CA 1
ATOM 1633 C C . ILE A 1 205 ? 0.041 -7.832 8.356 1.00 86.69 205 ILE A C 1
ATOM 1635 O O . ILE A 1 205 ? 1.121 -8.267 7.964 1.00 86.69 205 ILE A O 1
ATOM 1639 N N . LEU A 1 206 ? -1.037 -8.610 8.504 1.00 90.00 206 LEU A N 1
ATOM 1640 C CA . LEU A 1 206 ? -1.081 -10.021 8.130 1.00 90.00 206 LEU A CA 1
ATOM 1641 C C . LEU A 1 206 ? -1.302 -10.232 6.631 1.00 90.00 206 LEU A C 1
ATOM 1643 O O . LEU A 1 206 ? -1.246 -11.368 6.177 1.00 90.00 206 LEU A O 1
ATOM 1647 N N . VAL A 1 207 ? -1.613 -9.185 5.865 1.00 92.19 207 VAL A N 1
ATOM 1648 C CA . VAL A 1 207 ? -2.054 -9.313 4.474 1.00 92.19 207 VAL A CA 1
ATOM 1649 C C . VAL A 1 207 ? -1.048 -8.658 3.544 1.00 92.19 207 VAL A C 1
ATOM 1651 O O . VAL A 1 207 ? -0.713 -7.481 3.683 1.00 92.19 207 VAL A O 1
ATOM 1654 N N . LYS A 1 208 ? -0.586 -9.424 2.559 1.00 91.06 208 LYS A N 1
ATOM 1655 C CA . LYS A 1 208 ? 0.290 -8.947 1.488 1.00 91.06 208 LYS A CA 1
ATOM 1656 C C . LYS A 1 208 ? -0.481 -8.071 0.495 1.00 91.06 208 LYS A C 1
ATOM 1658 O O . LYS A 1 208 ? -1.701 -7.936 0.546 1.00 91.06 208 LYS A O 1
ATOM 1663 N N . GLU A 1 209 ? 0.240 -7.446 -0.431 1.00 88.12 209 GLU A N 1
ATOM 1664 C CA . GLU A 1 209 ? -0.371 -6.582 -1.452 1.00 88.12 209 GLU A CA 1
ATOM 1665 C C . GLU A 1 209 ? -1.317 -7.331 -2.401 1.00 88.12 209 GLU A C 1
ATOM 1667 O O . GLU A 1 209 ? -2.247 -6.726 -2.920 1.00 88.12 209 GLU A O 1
ATOM 1672 N N . ASP A 1 210 ? -1.119 -8.637 -2.580 1.00 90.06 210 ASP A N 1
ATOM 1673 C CA . ASP A 1 210 ? -1.944 -9.535 -3.396 1.00 90.06 210 ASP A CA 1
ATOM 1674 C C . ASP A 1 210 ? -3.065 -10.228 -2.598 1.00 90.06 210 ASP A C 1
ATOM 1676 O O . ASP A 1 210 ? -3.561 -11.278 -3.003 1.00 90.06 210 ASP A O 1
ATOM 1680 N N . ASN A 1 211 ? -3.435 -9.673 -1.438 1.00 93.81 211 ASN A N 1
ATOM 1681 C CA . ASN A 1 211 ? -4.425 -10.218 -0.507 1.00 93.81 211 ASN A CA 1
ATOM 1682 C C . ASN A 1 211 ? -4.062 -11.578 0.119 1.00 93.81 211 ASN A C 1
ATOM 1684 O O . ASN A 1 211 ? -4.869 -12.124 0.870 1.00 93.81 211 ASN A O 1
ATOM 1688 N N . ARG A 1 212 ? -2.860 -12.125 -0.111 1.00 94.31 212 ARG A N 1
ATOM 1689 C CA . ARG A 1 212 ? -2.416 -13.359 0.556 1.00 94.31 212 ARG A CA 1
ATOM 1690 C C . ARG A 1 212 ? -2.093 -13.120 2.021 1.00 94.31 212 ARG A C 1
ATOM 1692 O O . ARG A 1 212 ? -1.448 -12.130 2.368 1.00 94.31 212 ARG A O 1
ATOM 1699 N N . ILE A 1 213 ? -2.466 -14.072 2.868 1.00 93.88 213 ILE A N 1
ATOM 1700 C CA . ILE A 1 213 ? -2.118 -14.038 4.289 1.00 93.88 213 ILE A CA 1
ATOM 1701 C C . ILE A 1 213 ? -0.644 -14.417 4.476 1.00 93.88 213 ILE A C 1
ATOM 1703 O O . ILE A 1 213 ? -0.144 -15.397 3.920 1.00 93.88 213 ILE A O 1
ATOM 1707 N N . ASP A 1 214 ? 0.064 -13.633 5.279 1.00 91.88 214 ASP A N 1
ATOM 1708 C CA . ASP A 1 214 ? 1.419 -13.910 5.724 1.00 91.88 214 ASP A CA 1
ATOM 1709 C C . ASP A 1 214 ? 1.415 -14.818 6.961 1.00 91.88 214 ASP A C 1
ATOM 1711 O O . ASP A 1 214 ? 1.375 -14.377 8.112 1.00 91.88 214 ASP A O 1
ATOM 1715 N N . PHE A 1 215 ? 1.479 -16.126 6.712 1.00 92.19 215 PHE A N 1
ATOM 1716 C CA . PHE A 1 215 ? 1.481 -17.139 7.764 1.00 92.19 215 PHE A CA 1
ATOM 1717 C C . PHE A 1 215 ? 2.753 -17.178 8.609 1.00 92.19 215 PHE A C 1
ATOM 1719 O O . PHE A 1 215 ? 2.738 -17.812 9.660 1.00 92.19 215 PHE A O 1
ATOM 1726 N N . THR A 1 216 ? 3.823 -16.472 8.233 1.00 88.62 216 THR A N 1
ATOM 1727 C CA . THR A 1 216 ? 5.035 -16.398 9.069 1.00 88.62 216 THR A CA 1
ATOM 1728 C C . THR A 1 216 ? 4.732 -15.785 10.439 1.00 88.62 216 THR A C 1
ATOM 1730 O O . THR A 1 216 ? 5.243 -16.240 11.462 1.00 88.62 216 THR A O 1
ATOM 1733 N N . GLN A 1 217 ? 3.804 -14.824 10.473 1.00 86.69 217 GLN A N 1
ATOM 1734 C CA . GLN A 1 217 ? 3.336 -14.170 11.692 1.00 86.69 217 GLN A CA 1
ATOM 1735 C C . GLN A 1 217 ? 2.317 -15.018 12.465 1.00 86.69 217 GLN A C 1
ATOM 1737 O O . GLN A 1 217 ? 2.187 -14.853 13.673 1.00 86.69 217 GLN A O 1
ATOM 1742 N N . LEU A 1 218 ? 1.623 -15.955 11.809 1.00 90.62 218 LEU A N 1
ATOM 1743 C CA . LEU A 1 218 ? 0.606 -16.821 12.426 1.00 90.62 218 LEU A CA 1
ATOM 1744 C C . LEU A 1 218 ? 1.133 -18.206 12.822 1.00 90.62 218 LEU A C 1
ATOM 1746 O O . LEU A 1 218 ? 0.463 -18.914 13.574 1.00 90.62 218 LEU A O 1
ATOM 1750 N N . ALA A 1 219 ? 2.324 -18.591 12.358 1.00 90.06 219 ALA A N 1
ATOM 1751 C CA . ALA A 1 219 ? 2.873 -19.933 12.540 1.00 90.06 219 ALA A CA 1
ATOM 1752 C C . ALA A 1 219 ? 2.983 -20.342 14.017 1.00 90.06 219 ALA A C 1
ATOM 1754 O O . ALA A 1 219 ? 2.678 -21.475 14.370 1.00 90.06 219 ALA A O 1
ATOM 1755 N N . HIS A 1 220 ? 3.313 -19.400 14.906 1.00 89.31 220 HIS A N 1
ATOM 1756 C CA . HIS A 1 220 ? 3.372 -19.647 16.350 1.00 89.31 220 HIS A CA 1
ATOM 1757 C C . HIS A 1 220 ? 1.996 -19.914 16.995 1.00 89.31 220 HIS A C 1
ATOM 1759 O O . HIS A 1 220 ? 1.926 -20.510 18.067 1.00 89.31 220 HIS A O 1
ATOM 1765 N N . ILE A 1 221 ? 0.902 -19.472 16.363 1.00 90.56 221 ILE A N 1
ATOM 1766 C CA . ILE A 1 221 ? -0.476 -19.697 16.827 1.00 90.56 221 ILE A CA 1
ATOM 1767 C C . ILE A 1 221 ? -1.027 -21.003 16.261 1.00 90.56 221 ILE A C 1
ATOM 1769 O O . ILE A 1 221 ? -1.710 -21.733 16.976 1.00 90.56 221 ILE A O 1
ATOM 1773 N N . LEU A 1 222 ? -0.745 -21.269 14.985 1.00 90.25 222 LEU A N 1
ATOM 1774 C CA . LEU A 1 222 ? -1.211 -22.456 14.271 1.00 90.25 222 LEU A CA 1
ATOM 1775 C C . LEU A 1 222 ? -0.346 -23.698 14.540 1.00 90.25 222 LEU A C 1
ATOM 1777 O O . LEU A 1 222 ? -0.797 -24.813 14.310 1.00 90.25 222 LEU A O 1
ATOM 1781 N N . GLY A 1 223 ? 0.883 -23.521 15.034 1.00 88.38 223 GLY A N 1
ATOM 1782 C CA . GLY A 1 223 ? 1.853 -24.603 15.228 1.00 88.38 223 GLY A CA 1
ATOM 1783 C C . GLY A 1 223 ? 2.559 -25.048 13.940 1.00 88.38 223 GLY A C 1
ATOM 1784 O O . GLY A 1 223 ? 3.248 -26.065 13.944 1.00 88.38 223 GLY A O 1
ATOM 1785 N N . GLY A 1 224 ? 2.398 -24.302 12.846 1.00 89.81 224 GLY A N 1
ATOM 1786 C CA . GLY A 1 224 ? 2.908 -24.641 11.521 1.00 89.81 224 GLY A CA 1
ATOM 1787 C C . GLY A 1 224 ? 2.481 -23.624 10.464 1.00 89.81 224 GLY A C 1
ATOM 1788 O O . GLY A 1 224 ? 1.724 -22.693 10.752 1.00 89.81 224 GLY A O 1
ATOM 1789 N N . VAL A 1 225 ? 2.962 -23.802 9.235 1.00 91.31 225 VAL A N 1
ATOM 1790 C CA . VAL A 1 225 ? 2.535 -23.004 8.075 1.00 91.31 225 VAL A CA 1
ATOM 1791 C C . VAL A 1 225 ? 1.547 -23.828 7.245 1.00 91.31 225 VAL A C 1
ATOM 1793 O O . VAL A 1 225 ? 1.835 -24.986 6.950 1.00 91.31 225 VAL A O 1
ATOM 1796 N N . PRO A 1 226 ? 0.388 -23.274 6.858 1.00 92.81 226 PRO A N 1
ATOM 1797 C CA . PRO A 1 226 ? -0.570 -23.983 6.017 1.00 92.81 226 PRO A CA 1
ATOM 1798 C C . PRO A 1 226 ? 0.015 -24.434 4.677 1.00 92.81 226 PRO A C 1
ATOM 1800 O O . PRO A 1 226 ? 0.690 -23.658 4.002 1.00 92.81 226 PRO A O 1
ATOM 1803 N N . SER A 1 227 ? -0.307 -25.661 4.259 1.00 90.00 227 SER A N 1
ATOM 1804 C CA . SER A 1 227 ? 0.061 -26.192 2.935 1.00 90.00 227 SER A CA 1
ATOM 1805 C C . SER A 1 227 ? -0.678 -25.500 1.780 1.00 90.00 227 SER A C 1
ATOM 1807 O O . SER A 1 227 ? -0.198 -25.469 0.647 1.00 90.00 227 SER A O 1
ATOM 1809 N N . LYS A 1 228 ? -1.853 -24.925 2.064 1.00 92.00 228 LYS A N 1
ATOM 1810 C CA . LYS A 1 228 ? -2.678 -24.163 1.119 1.00 92.00 228 LYS A CA 1
ATOM 1811 C C . LYS A 1 228 ? -2.596 -22.670 1.419 1.00 92.00 228 LYS A C 1
ATOM 1813 O O . LYS A 1 228 ? -2.478 -22.266 2.575 1.00 92.00 228 LYS A O 1
ATOM 1818 N N . ASN A 1 229 ? -2.719 -21.843 0.383 1.00 93.56 229 ASN A N 1
ATOM 1819 C CA . ASN A 1 229 ? -2.831 -20.403 0.587 1.00 93.56 229 ASN A CA 1
ATOM 1820 C C . ASN A 1 229 ? -4.251 -20.034 1.012 1.00 93.56 229 ASN A C 1
ATOM 1822 O O . ASN A 1 229 ? -5.228 -20.629 0.561 1.00 93.56 229 ASN A O 1
ATOM 1826 N N . PHE A 1 230 ? -4.333 -18.972 1.800 1.00 95.56 230 PHE A N 1
ATOM 1827 C CA . PHE A 1 230 ? -5.576 -18.308 2.152 1.00 95.56 230 PHE A CA 1
ATOM 1828 C C . PHE A 1 230 ? -5.430 -16.819 1.876 1.00 95.56 230 PHE A C 1
ATOM 1830 O O . PHE A 1 230 ? -4.324 -16.261 1.931 1.00 95.56 230 PHE A O 1
ATOM 1837 N N . TYR A 1 231 ? -6.555 -16.184 1.586 1.00 96.31 231 TYR A N 1
ATOM 1838 C CA . TYR A 1 231 ? -6.617 -14.785 1.203 1.00 96.31 231 TYR A CA 1
ATOM 1839 C C . TYR A 1 231 ? -7.486 -14.018 2.194 1.00 96.31 231 TYR A C 1
ATOM 1841 O O . TYR A 1 231 ? -8.419 -14.569 2.775 1.00 96.31 231 TYR A O 1
ATOM 1849 N N . MET A 1 232 ? -7.169 -12.745 2.406 1.00 94.94 232 MET A N 1
ATOM 1850 C CA . MET A 1 232 ? -7.932 -11.859 3.276 1.00 94.94 232 MET A CA 1
ATOM 1851 C C . MET A 1 232 ? -8.112 -10.495 2.612 1.00 94.94 232 MET A C 1
ATOM 1853 O O . MET A 1 232 ? -7.166 -9.928 2.063 1.00 94.94 232 MET A O 1
ATOM 1857 N N . SER A 1 233 ? -9.322 -9.947 2.675 1.00 94.69 233 SER A N 1
ATOM 1858 C CA . SER A 1 233 ? -9.579 -8.558 2.286 1.00 94.69 233 SER A CA 1
ATOM 1859 C C . SER A 1 233 ? -8.918 -7.604 3.281 1.00 94.69 233 SER A C 1
ATOM 1861 O O . SER A 1 233 ? -9.006 -7.794 4.496 1.00 94.69 233 SER A O 1
ATOM 1863 N N . ARG A 1 234 ? -8.237 -6.572 2.777 1.00 93.06 234 ARG A N 1
ATOM 1864 C CA . ARG A 1 234 ? -7.574 -5.575 3.630 1.00 93.06 234 ARG A CA 1
ATOM 1865 C C . ARG A 1 234 ? -8.558 -4.568 4.204 1.00 93.06 234 ARG A C 1
ATOM 1867 O O . ARG A 1 234 ? -8.278 -4.011 5.261 1.00 93.06 234 ARG A O 1
ATOM 1874 N N . GLU A 1 235 ? -9.677 -4.361 3.519 1.00 91.19 235 GLU A N 1
ATOM 1875 C CA . GLU A 1 235 ? -10.680 -3.378 3.916 1.00 91.19 235 GLU A CA 1
ATOM 1876 C C . GLU A 1 235 ? -11.770 -3.997 4.812 1.00 91.19 235 GLU A C 1
ATOM 1878 O O . GLU A 1 235 ? -12.171 -3.391 5.801 1.00 91.19 235 GLU A O 1
ATOM 1883 N N . THR A 1 236 ? -12.208 -5.230 4.524 1.00 89.81 236 THR A N 1
ATOM 1884 C CA . THR A 1 236 ? -13.325 -5.891 5.242 1.00 89.81 236 THR A CA 1
ATOM 1885 C C . THR A 1 236 ? -12.880 -6.976 6.227 1.00 89.81 236 THR A C 1
ATOM 1887 O O . THR A 1 236 ? -13.642 -7.354 7.112 1.00 89.81 236 THR A O 1
ATOM 1890 N N . TYR A 1 237 ? -11.639 -7.463 6.111 1.00 91.00 237 TYR A N 1
ATOM 1891 C CA . TYR A 1 237 ? -11.086 -8.581 6.893 1.00 91.00 237 TYR A CA 1
ATOM 1892 C C . TYR A 1 237 ? -11.753 -9.948 6.677 1.00 91.00 237 TYR A C 1
ATOM 1894 O O . TYR A 1 237 ? -11.471 -10.889 7.425 1.00 91.00 237 TYR A O 1
ATOM 1902 N N . ASP A 1 238 ? -12.590 -10.083 5.650 1.00 91.50 238 ASP A N 1
ATOM 1903 C CA . ASP A 1 238 ? -13.146 -11.370 5.235 1.00 91.50 238 ASP A CA 1
ATOM 1904 C C . ASP A 1 238 ? -12.051 -12.293 4.682 1.00 91.50 238 ASP A C 1
ATOM 1906 O O . ASP A 1 238 ? -11.091 -11.840 4.050 1.00 91.50 238 ASP A O 1
ATOM 1910 N N . LEU A 1 239 ? -12.205 -13.593 4.943 1.00 93.94 239 LEU A N 1
ATOM 1911 C CA . LEU A 1 239 ? -11.229 -14.649 4.665 1.00 93.94 239 LEU A CA 1
ATOM 1912 C C . LEU A 1 239 ? -11.747 -15.591 3.580 1.00 93.94 239 LEU A C 1
ATOM 1914 O O . LEU A 1 239 ? -12.910 -15.985 3.629 1.00 93.94 239 LEU A O 1
ATOM 1918 N N . PHE A 1 240 ? -10.855 -15.998 2.681 1.00 95.31 240 PHE A N 1
ATOM 1919 C CA . PHE A 1 240 ? -11.164 -16.764 1.476 1.00 95.31 240 PHE A CA 1
ATOM 1920 C C . PHE A 1 240 ? -10.152 -17.887 1.241 1.00 95.31 240 PHE A C 1
ATOM 1922 O O . PHE A 1 240 ? -8.977 -17.778 1.616 1.00 95.31 240 PHE A O 1
ATOM 1929 N N . GLU A 1 241 ? -10.607 -18.947 0.578 1.00 94.69 241 GLU A N 1
ATOM 1930 C CA . GLU A 1 241 ? -9.758 -20.035 0.091 1.00 94.69 241 GLU A CA 1
ATOM 1931 C C . GLU A 1 241 ? -9.150 -19.706 -1.294 1.00 94.69 241 GLU A C 1
ATOM 1933 O O . GLU A 1 241 ? -9.339 -18.622 -1.852 1.00 94.69 241 GLU A O 1
ATOM 1938 N N . GLU A 1 242 ? -8.317 -20.604 -1.830 1.00 92.25 242 GLU A N 1
ATOM 1939 C CA . GLU A 1 242 ? -7.555 -20.367 -3.071 1.00 92.25 242 GLU A CA 1
ATOM 1940 C C . GLU A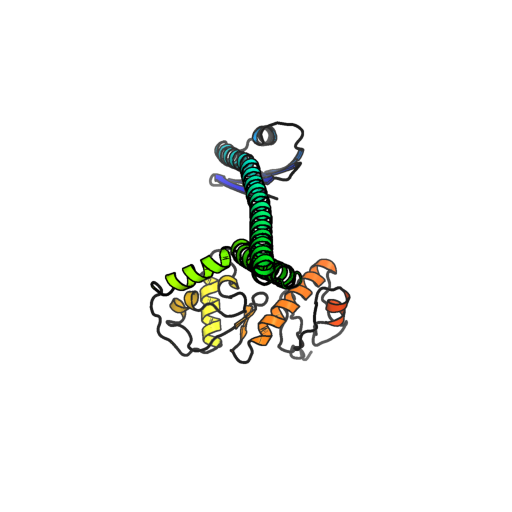 1 242 ? -8.432 -20.303 -4.332 1.00 92.25 242 GLU A C 1
ATOM 1942 O O . GLU A 1 242 ? -8.095 -19.584 -5.275 1.00 92.25 242 GLU A O 1
ATOM 1947 N N . ASP A 1 243 ? -9.553 -21.016 -4.354 1.00 92.75 243 ASP A N 1
ATOM 1948 C CA . ASP A 1 243 ? -10.566 -20.954 -5.413 1.00 92.75 243 ASP A CA 1
ATOM 1949 C C . ASP A 1 243 ? -11.272 -19.586 -5.460 1.00 92.75 243 ASP A C 1
ATOM 1951 O O . ASP A 1 243 ? -11.573 -19.060 -6.535 1.00 92.75 243 ASP A O 1
ATOM 1955 N N . GLU A 1 244 ? -11.424 -18.946 -4.305 1.00 93.69 244 GLU A N 1
ATOM 1956 C CA . GLU A 1 244 ? -12.080 -17.648 -4.137 1.00 93.69 244 GLU A CA 1
ATOM 1957 C C . GLU A 1 244 ? -11.120 -16.446 -4.152 1.00 93.69 244 GLU A C 1
ATOM 1959 O O . GLU A 1 244 ? -11.531 -15.309 -3.925 1.00 93.69 244 GLU A O 1
ATOM 1964 N N . LYS A 1 245 ? -9.841 -16.637 -4.494 1.00 93.44 245 LYS A N 1
ATOM 1965 C CA . LYS A 1 245 ? -8.803 -15.583 -4.426 1.00 93.44 245 LYS A CA 1
ATOM 1966 C C . LYS A 1 245 ? -9.097 -14.281 -5.180 1.00 93.44 245 LYS A C 1
ATOM 1968 O O . LYS A 1 245 ? -8.496 -13.248 -4.899 1.00 93.44 245 LYS A O 1
ATOM 1973 N N . HIS A 1 246 ? -9.977 -14.328 -6.177 1.00 93.00 246 HIS A N 1
ATOM 1974 C CA . HIS A 1 246 ? -10.356 -13.175 -6.992 1.00 93.00 246 HIS A CA 1
ATOM 1975 C C . HIS A 1 246 ? -11.358 -12.251 -6.273 1.00 93.00 246 HIS A C 1
ATOM 1977 O O . HIS A 1 246 ? -11.395 -11.053 -6.561 1.00 93.00 246 HIS A O 1
ATOM 1983 N N . ILE A 1 247 ? -12.117 -12.783 -5.308 1.00 94.81 247 ILE A N 1
ATOM 1984 C CA . ILE A 1 247 ? -13.112 -12.050 -4.520 1.00 94.81 247 ILE A CA 1
ATOM 1985 C C . ILE A 1 247 ? -12.476 -10.929 -3.681 1.00 94.81 247 ILE A C 1
ATOM 1987 O O . ILE A 1 247 ? -12.889 -9.783 -3.863 1.00 94.81 247 ILE A O 1
ATOM 1991 N N . PRO A 1 248 ? -11.468 -11.169 -2.810 1.00 95.38 248 PRO A N 1
ATOM 1992 C CA . PRO A 1 248 ? -10.930 -10.125 -1.932 1.00 95.38 248 PRO A CA 1
ATOM 1993 C C . PRO A 1 248 ? -10.316 -8.949 -2.698 1.00 95.38 248 PRO A C 1
ATOM 1995 O O . PRO A 1 248 ? -10.457 -7.807 -2.267 1.00 95.38 248 PRO A O 1
ATOM 1998 N N . VAL A 1 249 ? -9.707 -9.203 -3.861 1.00 94.00 249 VAL A N 1
ATOM 1999 C CA . VAL A 1 249 ? -9.137 -8.151 -4.720 1.00 94.00 249 VAL A CA 1
ATOM 2000 C C . VAL A 1 249 ? -10.232 -7.217 -5.239 1.00 94.00 249 VAL A C 1
ATOM 2002 O O . VAL A 1 249 ? -10.114 -5.995 -5.140 1.00 94.00 249 VAL A O 1
ATOM 2005 N N . GLN A 1 250 ? -11.317 -7.779 -5.784 1.00 95.00 250 GLN A N 1
ATOM 2006 C CA . GLN A 1 250 ? -12.449 -6.983 -6.265 1.00 95.00 250 GLN A CA 1
ATOM 2007 C C . GLN A 1 250 ? -13.195 -6.310 -5.106 1.00 95.00 250 GLN A C 1
ATOM 2009 O O . GLN A 1 250 ? -13.633 -5.169 -5.238 1.00 95.00 250 GLN A O 1
ATOM 2014 N N . MET A 1 251 ? -13.293 -6.980 -3.960 1.00 95.00 251 MET A N 1
ATOM 2015 C CA . MET A 1 251 ? -13.977 -6.459 -2.782 1.00 95.00 251 MET A CA 1
ATOM 2016 C C . MET A 1 251 ? -13.255 -5.250 -2.186 1.00 95.00 251 MET A C 1
ATOM 2018 O O . MET A 1 251 ? -13.905 -4.246 -1.918 1.00 95.00 251 MET A O 1
ATOM 2022 N N . ASP A 1 252 ? -11.923 -5.285 -2.066 1.00 94.62 252 ASP A N 1
ATOM 2023 C CA . ASP A 1 252 ? -11.126 -4.139 -1.601 1.00 94.62 252 ASP A CA 1
ATOM 2024 C C . ASP A 1 252 ? -11.246 -2.936 -2.551 1.00 94.62 252 ASP A C 1
ATOM 2026 O O . ASP A 1 252 ? -11.290 -1.786 -2.110 1.00 94.62 252 ASP A O 1
ATOM 2030 N N . LEU A 1 253 ? -11.316 -3.183 -3.865 1.00 94.75 253 LEU A N 1
ATOM 2031 C CA . LEU A 1 253 ? -11.540 -2.132 -4.862 1.00 94.75 253 LEU A CA 1
ATOM 2032 C C . LEU A 1 253 ? -12.912 -1.476 -4.688 1.00 94.75 253 LEU A C 1
ATOM 2034 O O . LEU A 1 253 ? -13.019 -0.248 -4.714 1.00 94.75 253 LEU A O 1
ATOM 2038 N N . VAL A 1 254 ? -13.954 -2.288 -4.508 1.00 95.44 254 VAL A N 1
ATOM 2039 C CA . VAL A 1 254 ? -15.321 -1.796 -4.327 1.00 95.44 254 VAL A CA 1
ATOM 2040 C C . VAL A 1 254 ? -15.472 -1.088 -2.989 1.00 95.44 254 VAL A C 1
ATOM 2042 O O . VAL A 1 254 ? -16.043 -0.004 -2.974 1.00 95.44 254 VAL A O 1
ATOM 2045 N N . GLN A 1 255 ? -14.928 -1.631 -1.898 1.00 95.62 255 GLN A N 1
ATOM 2046 C CA . GLN A 1 255 ? -14.995 -1.000 -0.579 1.00 95.62 255 GLN A CA 1
ATOM 2047 C C . GLN A 1 255 ? -14.389 0.404 -0.611 1.00 95.62 255 GLN A C 1
ATOM 2049 O O . GLN A 1 255 ? -15.058 1.356 -0.232 1.00 95.62 255 GLN A O 1
ATOM 2054 N N . LYS A 1 256 ? -13.190 0.573 -1.184 1.00 95.25 256 LYS A N 1
ATOM 2055 C CA . LYS A 1 256 ? -12.557 1.899 -1.325 1.00 95.25 256 LYS A CA 1
ATOM 2056 C C . LYS A 1 256 ? -13.413 2.883 -2.112 1.00 95.25 256 LYS A C 1
ATOM 2058 O O . LYS A 1 256 ? -13.488 4.059 -1.761 1.00 95.25 256 LYS A O 1
ATOM 2063 N N . ALA A 1 257 ? -14.044 2.413 -3.186 1.00 95.62 257 ALA A N 1
ATOM 2064 C CA . ALA A 1 257 ? -14.934 3.238 -3.989 1.00 95.62 257 ALA A CA 1
ATOM 2065 C C . ALA A 1 257 ? -16.201 3.630 -3.214 1.00 95.62 257 ALA A C 1
ATOM 2067 O O . ALA A 1 257 ? -16.629 4.780 -3.290 1.00 95.62 257 ALA A O 1
ATOM 2068 N N . VAL A 1 258 ? -16.775 2.698 -2.449 1.00 94.62 258 VAL A N 1
ATOM 2069 C CA . VAL A 1 258 ? -17.928 2.940 -1.574 1.00 94.62 258 VAL A CA 1
ATOM 2070 C C . VAL A 1 258 ? -17.568 3.939 -0.476 1.00 94.62 258 VAL A C 1
ATOM 2072 O O . VAL A 1 258 ? -18.282 4.925 -0.320 1.00 94.62 258 VAL A O 1
ATOM 2075 N N . ASP A 1 259 ? -16.450 3.750 0.223 1.00 94.75 259 ASP A N 1
ATOM 2076 C CA . ASP A 1 259 ? -15.997 4.637 1.299 1.00 94.75 259 ASP A CA 1
ATOM 2077 C C . ASP A 1 259 ? -15.786 6.062 0.791 1.00 94.75 259 ASP A C 1
ATOM 2079 O O . ASP A 1 259 ? -16.229 7.033 1.407 1.00 94.75 259 ASP A O 1
ATOM 2083 N N . GLN A 1 260 ? -15.149 6.194 -0.374 1.00 95.12 260 GLN A N 1
ATOM 2084 C CA . GLN A 1 260 ? -14.917 7.489 -0.994 1.00 95.12 260 GLN A CA 1
ATOM 2085 C C . GLN A 1 260 ? -16.235 8.138 -1.455 1.00 95.12 260 GLN A C 1
ATOM 2087 O O . GLN A 1 260 ? -16.445 9.327 -1.215 1.00 95.12 260 GLN A O 1
ATOM 2092 N N . TYR A 1 261 ? -17.161 7.365 -2.030 1.00 94.94 261 TYR A N 1
ATOM 2093 C CA . TYR A 1 261 ? -18.493 7.854 -2.393 1.00 94.94 261 TYR A CA 1
ATOM 2094 C C . TYR A 1 261 ? -19.274 8.341 -1.163 1.00 94.94 261 TYR A C 1
ATOM 2096 O O . TYR A 1 261 ? -19.853 9.427 -1.180 1.00 94.94 261 TYR A O 1
ATOM 2104 N N . VAL A 1 262 ? -19.266 7.576 -0.068 1.00 94.19 262 VAL A N 1
ATOM 2105 C CA . VAL A 1 262 ? -19.945 7.929 1.189 1.00 94.19 262 VAL A CA 1
ATOM 2106 C C . VAL A 1 262 ? -19.319 9.172 1.811 1.00 94.19 262 VAL A C 1
ATOM 2108 O O . VAL A 1 262 ? -20.043 10.055 2.269 1.00 94.19 262 VAL A O 1
ATOM 2111 N N . LYS A 1 263 ? -17.991 9.289 1.786 1.00 94.31 263 LYS A N 1
ATOM 2112 C CA . LYS A 1 263 ? -17.277 10.475 2.267 1.00 94.31 263 LYS A CA 1
ATOM 2113 C C . LYS A 1 263 ? -17.709 11.746 1.530 1.00 94.31 263 LYS A C 1
ATOM 2115 O O . LYS A 1 263 ? -17.917 12.776 2.172 1.00 94.31 263 LYS A O 1
ATOM 2120 N N . ASP A 1 264 ? -17.887 11.663 0.215 1.00 95.25 264 ASP A N 1
ATOM 2121 C CA . ASP A 1 264 ? -18.206 12.822 -0.621 1.00 95.25 264 ASP A CA 1
ATOM 2122 C C . ASP A 1 264 ? -19.710 13.143 -0.650 1.00 95.25 264 ASP A C 1
ATOM 2124 O O . ASP A 1 264 ? -20.106 14.308 -0.599 1.00 95.25 264 ASP A O 1
ATOM 2128 N N . LYS A 1 265 ? -20.566 12.117 -0.729 1.00 92.69 265 LYS A N 1
ATOM 2129 C CA . LYS A 1 265 ? -22.018 12.254 -0.945 1.00 92.69 265 LYS A CA 1
ATOM 2130 C C . LYS A 1 265 ? -22.853 12.047 0.319 1.00 92.69 265 LYS A C 1
ATOM 2132 O O . LYS A 1 265 ? -24.046 12.336 0.299 1.00 92.69 265 LYS A O 1
ATOM 2137 N N . ARG A 1 266 ? -22.253 11.551 1.409 1.00 92.56 266 ARG A N 1
ATOM 2138 C CA . ARG A 1 266 ? -22.913 11.198 2.686 1.00 92.56 266 ARG A CA 1
ATOM 2139 C C . ARG A 1 266 ? -24.067 10.198 2.549 1.00 92.56 266 ARG A C 1
ATOM 2141 O O . ARG A 1 266 ? -24.951 10.150 3.399 1.00 92.56 266 ARG A O 1
ATOM 2148 N N . GLN A 1 267 ? -24.058 9.402 1.485 1.00 91.94 267 GLN A N 1
ATOM 2149 C CA . GLN A 1 267 ? -25.049 8.364 1.214 1.00 91.94 267 GLN A CA 1
ATOM 2150 C C . GLN A 1 267 ? -24.355 7.142 0.613 1.00 91.94 267 GLN A C 1
ATOM 2152 O O . GLN A 1 267 ? -23.305 7.275 -0.014 1.00 91.94 267 GLN A O 1
ATOM 2157 N N . TYR A 1 268 ? -24.951 5.965 0.770 1.00 92.06 268 TYR A N 1
ATOM 2158 C CA . TYR A 1 268 ? -24.421 4.744 0.173 1.00 92.06 268 TYR A CA 1
ATOM 2159 C C . TYR A 1 268 ? -24.770 4.645 -1.321 1.00 92.06 268 TYR A C 1
ATOM 2161 O O . TYR A 1 268 ? -25.885 5.012 -1.708 1.00 92.06 268 TYR A O 1
ATOM 2169 N N . PRO A 1 269 ? -23.859 4.126 -2.166 1.00 92.25 269 PRO A N 1
ATOM 2170 C CA . PRO A 1 269 ? -24.097 3.917 -3.591 1.00 92.25 269 PRO A CA 1
ATOM 2171 C C . PRO A 1 269 ? -24.979 2.677 -3.790 1.00 92.25 269 PRO A C 1
ATOM 2173 O O . PRO A 1 269 ? -24.503 1.599 -4.138 1.00 92.25 269 PRO A O 1
ATOM 2176 N N . MET A 1 270 ? -26.272 2.811 -3.512 1.00 90.44 270 MET A N 1
ATOM 2177 C CA . MET A 1 270 ? -27.274 1.750 -3.623 1.00 90.44 270 MET A CA 1
ATOM 2178 C C . MET A 1 270 ? -28.552 2.282 -4.273 1.00 90.44 270 MET A C 1
ATOM 2180 O O . MET A 1 270 ? -28.848 3.478 -4.225 1.00 90.44 270 MET A O 1
ATOM 2184 N N . LEU A 1 271 ? -29.329 1.393 -4.895 1.00 82.12 271 LEU A N 1
ATOM 2185 C CA . LEU A 1 271 ? -30.656 1.758 -5.387 1.00 82.12 271 LEU A CA 1
ATOM 2186 C C . LEU A 1 271 ? -31.589 2.033 -4.204 1.00 82.12 271 LEU A C 1
ATOM 2188 O O . LEU A 1 271 ? -31.607 1.287 -3.220 1.00 82.12 271 LEU A O 1
ATOM 2192 N N . GLN A 1 272 ? -32.381 3.100 -4.315 1.00 72.19 272 GLN A N 1
ATOM 2193 C CA . GLN A 1 272 ? -33.405 3.398 -3.321 1.00 72.19 272 GLN A CA 1
ATOM 2194 C C . GLN A 1 272 ? -34.376 2.215 -3.237 1.00 72.19 272 GLN A C 1
ATOM 2196 O O . GLN A 1 272 ? -34.843 1.718 -4.261 1.00 72.19 272 GLN A O 1
ATOM 2201 N N . PHE A 1 273 ? -34.658 1.772 -2.011 1.00 75.44 273 PHE A N 1
ATOM 2202 C CA . PHE A 1 273 ? -35.576 0.668 -1.705 1.00 75.44 273 PHE A CA 1
ATOM 2203 C C . PHE A 1 273 ? -35.136 -0.731 -2.167 1.00 75.44 273 PHE A C 1
ATOM 2205 O O . PHE A 1 273 ? -35.975 -1.625 -2.210 1.00 75.44 273 PHE A O 1
ATOM 2212 N N . ASP A 1 274 ? -33.854 -0.967 -2.473 1.00 79.25 274 ASP A N 1
ATOM 2213 C CA . ASP A 1 274 ? -33.370 -2.328 -2.737 1.00 79.25 274 ASP A CA 1
ATOM 2214 C C . ASP A 1 274 ? -33.225 -3.130 -1.425 1.00 79.25 274 ASP A C 1
ATOM 2216 O O . ASP A 1 274 ? -32.316 -2.840 -0.638 1.00 79.25 274 ASP A O 1
ATOM 2220 N N . PRO A 1 275 ? -34.051 -4.173 -1.184 1.00 79.69 275 PRO A N 1
ATOM 2221 C CA . PRO A 1 275 ? -33.978 -4.969 0.043 1.00 79.69 275 PRO A CA 1
ATOM 2222 C C . PRO A 1 275 ? -32.653 -5.723 0.175 1.00 79.69 275 PRO A C 1
ATOM 2224 O O . PRO A 1 275 ? -32.209 -6.017 1.282 1.00 79.69 275 PRO A O 1
ATOM 2227 N N . SER A 1 276 ? -32.017 -6.032 -0.958 1.00 82.31 276 SER A N 1
ATOM 2228 C CA . SER A 1 276 ? -30.748 -6.753 -1.001 1.00 82.31 276 SER A CA 1
ATOM 2229 C C . SER A 1 276 ? -29.535 -5.849 -0.801 1.00 82.31 276 SER A C 1
ATOM 2231 O O . SER A 1 276 ? -28.442 -6.369 -0.617 1.00 82.31 276 SER A O 1
ATOM 2233 N N . LYS A 1 277 ? -29.709 -4.517 -0.810 1.00 88.44 277 LYS A N 1
ATOM 2234 C CA . LYS A 1 277 ? -28.629 -3.530 -0.619 1.00 88.44 277 LYS A CA 1
ATOM 2235 C C . LYS A 1 277 ? -27.458 -3.715 -1.587 1.00 88.44 277 LYS A C 1
ATOM 2237 O O . LYS A 1 277 ? -26.295 -3.605 -1.204 1.00 88.44 277 LYS A O 1
ATOM 2242 N N . ARG A 1 278 ? -27.750 -4.013 -2.856 1.00 92.31 278 ARG A N 1
ATOM 2243 C CA . ARG A 1 278 ? -26.719 -4.134 -3.897 1.00 92.31 278 ARG A CA 1
ATOM 2244 C C . ARG A 1 278 ? -25.946 -2.832 -4.056 1.00 92.31 278 ARG A C 1
ATOM 2246 O O . ARG A 1 278 ? -26.545 -1.758 -4.137 1.00 92.31 278 ARG A O 1
ATOM 2253 N N . VAL A 1 279 ? -24.627 -2.959 -4.179 1.00 93.19 279 VAL A N 1
ATOM 2254 C CA . VAL A 1 279 ? -23.770 -1.851 -4.598 1.00 93.19 279 VAL A CA 1
ATOM 2255 C C . VAL A 1 279 ? -24.128 -1.476 -6.035 1.00 93.19 279 VAL A C 1
ATOM 2257 O O . VAL A 1 279 ? -24.117 -2.316 -6.938 1.00 93.19 279 VAL A O 1
ATOM 2260 N N . ASN A 1 280 ? -24.446 -0.205 -6.246 1.00 93.56 280 ASN A N 1
ATOM 2261 C CA . ASN A 1 280 ? -24.769 0.356 -7.544 1.00 93.56 280 ASN A CA 1
ATOM 2262 C C . ASN A 1 280 ? -23.486 0.780 -8.272 1.00 93.56 280 ASN A C 1
ATOM 2264 O O . ASN A 1 280 ? -22.998 1.901 -8.118 1.00 93.56 280 ASN A O 1
ATOM 2268 N N . TYR A 1 281 ? -22.950 -0.116 -9.102 1.00 94.19 281 TYR A N 1
ATOM 2269 C CA . TYR A 1 281 ? -21.727 0.164 -9.858 1.00 94.19 281 TYR A CA 1
ATOM 2270 C C . TYR A 1 281 ? -21.873 1.289 -10.873 1.00 94.19 281 TYR A C 1
ATOM 2272 O O . TYR A 1 281 ? -20.890 1.974 -11.131 1.00 94.19 281 TYR A O 1
ATOM 2280 N N . TYR A 1 282 ? -23.070 1.536 -11.409 1.00 92.69 282 TYR A N 1
ATOM 2281 C CA . TYR A 1 282 ? -23.271 2.635 -12.354 1.00 92.69 282 TYR A CA 1
ATOM 2282 C C . TYR A 1 282 ? -22.970 3.988 -11.709 1.00 92.69 282 TYR A C 1
ATOM 2284 O O . TYR A 1 282 ? -22.273 4.800 -12.310 1.00 92.69 282 TYR A O 1
ATOM 2292 N N . GLN A 1 283 ? -23.414 4.199 -10.465 1.00 92.94 283 GLN A N 1
ATOM 2293 C CA . GLN A 1 283 ? -23.104 5.420 -9.712 1.00 92.94 283 GLN A CA 1
ATOM 2294 C C . GLN A 1 283 ? -21.599 5.559 -9.460 1.00 92.94 283 GLN A C 1
ATOM 2296 O O . GLN A 1 283 ? -21.038 6.636 -9.639 1.00 92.94 283 GLN A O 1
ATOM 2301 N N . LEU A 1 284 ? -20.932 4.460 -9.096 1.00 94.31 284 LEU A N 1
ATOM 2302 C CA . LEU A 1 284 ? -19.493 4.463 -8.830 1.00 94.31 284 LEU A CA 1
ATOM 2303 C C . LEU A 1 284 ? -18.647 4.673 -10.095 1.00 94.31 284 LEU A C 1
ATOM 2305 O O . LEU A 1 284 ? -17.599 5.307 -10.022 1.00 94.31 284 LEU A O 1
ATOM 2309 N N . LEU A 1 285 ? -19.083 4.161 -11.246 1.00 93.62 285 LEU A N 1
ATOM 2310 C CA . LEU A 1 285 ? -18.399 4.346 -12.529 1.00 93.62 285 LEU A CA 1
ATOM 2311 C C . LEU A 1 285 ? -18.612 5.755 -13.088 1.00 93.62 285 LEU A C 1
ATOM 2313 O O . LEU A 1 285 ? -17.661 6.371 -13.566 1.00 93.62 285 LEU A O 1
ATOM 2317 N N . GLN A 1 286 ? -19.845 6.267 -13.019 1.00 92.06 286 GLN A N 1
ATOM 2318 C CA . GLN A 1 286 ? -20.205 7.587 -13.539 1.00 92.06 286 GLN A CA 1
ATOM 2319 C C . GLN A 1 286 ? -19.465 8.710 -12.807 1.00 92.06 286 GLN A C 1
ATOM 2321 O O . GLN A 1 286 ? -18.961 9.625 -13.452 1.00 92.06 286 GLN A O 1
ATOM 2326 N N . ASP A 1 287 ? -19.355 8.605 -11.483 1.00 91.31 287 ASP A N 1
ATOM 2327 C CA . ASP A 1 287 ? -18.632 9.576 -10.656 1.00 91.31 287 ASP A CA 1
ATOM 2328 C C . ASP A 1 287 ? -17.128 9.228 -10.515 1.00 91.31 287 ASP A C 1
ATOM 2330 O O . ASP A 1 287 ? -16.422 9.818 -9.701 1.00 91.31 287 ASP A O 1
ATOM 2334 N N . HIS A 1 288 ? -16.616 8.282 -11.316 1.00 92.94 288 HIS A N 1
ATOM 2335 C CA . HIS A 1 288 ? -15.201 7.884 -11.396 1.00 92.94 288 HIS A CA 1
ATOM 2336 C C . HIS A 1 288 ? -14.565 7.326 -10.105 1.00 92.94 288 HIS A C 1
ATOM 2338 O O . HIS A 1 288 ? -13.337 7.280 -9.988 1.00 92.94 288 HIS A O 1
ATOM 2344 N N . TYR A 1 289 ? -15.368 6.833 -9.160 1.00 92.69 289 TYR A N 1
ATOM 2345 C CA . TYR A 1 289 ? -14.885 6.104 -7.981 1.00 92.69 289 TYR A CA 1
ATOM 2346 C C . TYR A 1 289 ? -14.403 4.686 -8.324 1.00 92.69 289 TYR A C 1
ATOM 2348 O O . TYR A 1 289 ? -13.473 4.176 -7.702 1.00 92.69 289 TYR A O 1
ATOM 2356 N N . LEU A 1 290 ? -14.996 4.063 -9.348 1.00 93.00 290 LEU A N 1
ATOM 2357 C CA . LEU A 1 290 ? -14.514 2.827 -9.967 1.00 93.00 290 LEU A CA 1
ATOM 2358 C C . LEU A 1 290 ?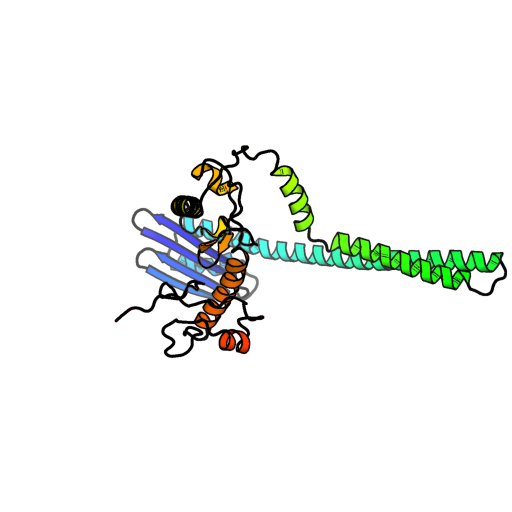 -14.039 3.096 -11.396 1.00 93.00 290 LEU A C 1
ATOM 2360 O O . LEU A 1 290 ? -14.628 3.887 -12.127 1.00 93.00 290 LEU A O 1
ATOM 2364 N N . LYS A 1 291 ? -12.979 2.395 -11.811 1.00 90.44 291 LYS A N 1
ATOM 2365 C CA . LYS A 1 291 ? -12.461 2.452 -13.192 1.00 90.44 291 LYS A CA 1
ATOM 2366 C C . LYS A 1 291 ? -13.092 1.402 -14.100 1.00 90.44 291 LYS A C 1
ATOM 2368 O O . LYS A 1 291 ? -13.269 1.640 -15.288 1.00 90.44 291 LYS A O 1
ATOM 2373 N N . VAL A 1 292 ? -13.367 0.227 -13.542 1.00 91.56 292 VAL A N 1
ATOM 2374 C CA . VAL A 1 292 ?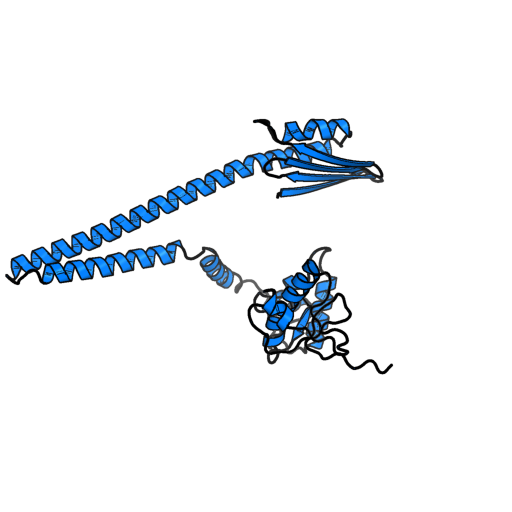 -13.889 -0.945 -14.249 1.00 91.56 292 VAL A CA 1
ATOM 2375 C C . VAL A 1 292 ? -14.951 -1.584 -13.366 1.00 91.56 292 VAL A C 1
ATOM 2377 O O . VAL A 1 292 ? -14.830 -1.562 -12.139 1.00 91.56 292 VAL A O 1
ATOM 2380 N N . GLN A 1 293 ? -15.997 -2.121 -13.990 1.00 90.75 293 GLN A N 1
ATOM 2381 C CA . GLN A 1 293 ? -17.040 -2.844 -13.278 1.00 90.75 293 GLN A CA 1
ATOM 2382 C C . GLN A 1 293 ? -16.495 -4.192 -12.768 1.00 90.75 293 GLN A C 1
ATOM 2384 O O . GLN A 1 293 ? -15.943 -4.945 -13.571 1.00 90.75 293 GLN A O 1
ATOM 2389 N N . PRO A 1 294 ? -16.650 -4.512 -11.471 1.00 91.75 294 PRO A N 1
ATOM 2390 C CA . PRO A 1 294 ? -16.336 -5.835 -10.940 1.00 91.75 294 PRO A CA 1
ATOM 2391 C C . PRO A 1 294 ? -17.205 -6.923 -11.581 1.00 91.75 294 PRO A C 1
ATOM 2393 O O . PRO A 1 294 ? -18.351 -6.674 -11.956 1.00 91.75 294 PRO A O 1
ATOM 2396 N N . GLU A 1 295 ? -16.674 -8.139 -11.665 1.00 91.44 295 GLU A N 1
ATOM 2397 C CA . GLU A 1 295 ? -17.418 -9.305 -12.163 1.00 91.44 295 GLU A CA 1
ATOM 2398 C C . GLU A 1 295 ? -18.409 -9.824 -11.112 1.00 91.44 295 GLU A C 1
ATOM 2400 O O . GLU A 1 295 ? -19.477 -10.336 -11.446 1.00 91.44 295 GLU A O 1
ATOM 2405 N N . ILE A 1 296 ? -18.063 -9.662 -9.833 1.00 92.25 296 ILE A N 1
ATOM 2406 C CA . ILE A 1 296 ? -18.870 -10.106 -8.698 1.00 92.25 296 ILE A CA 1
ATOM 2407 C C . ILE A 1 296 ? -19.818 -8.987 -8.273 1.00 92.25 296 ILE A C 1
ATOM 2409 O O . ILE A 1 296 ? -19.406 -7.839 -8.100 1.00 92.25 296 ILE A O 1
ATOM 2413 N N . GLN A 1 297 ? -21.086 -9.333 -8.038 1.00 93.69 297 GLN A N 1
ATOM 2414 C CA . GLN A 1 297 ? -22.025 -8.429 -7.383 1.00 93.69 297 GLN A CA 1
ATOM 2415 C C . GLN A 1 297 ? -21.809 -8.456 -5.870 1.00 93.69 297 GLN A C 1
ATOM 2417 O O . GLN A 1 297 ? -21.952 -9.488 -5.221 1.00 93.69 297 GLN A O 1
ATOM 2422 N N . PHE A 1 298 ? -21.554 -7.281 -5.314 1.00 94.75 298 PHE A N 1
ATOM 2423 C CA . PHE A 1 298 ? -21.384 -7.054 -3.893 1.00 94.75 298 PHE A CA 1
ATOM 2424 C C . PHE A 1 298 ? -22.579 -6.306 -3.289 1.00 94.75 298 PHE A C 1
ATOM 2426 O O . PHE A 1 298 ? -23.351 -5.633 -3.988 1.00 94.75 298 PHE A O 1
ATOM 2433 N N . TYR A 1 299 ? -22.707 -6.410 -1.972 1.00 93.69 299 TYR A N 1
ATOM 2434 C CA . TYR A 1 299 ? -23.815 -5.897 -1.176 1.00 93.69 299 TYR A CA 1
ATOM 2435 C C . TYR A 1 299 ? -23.285 -5.096 0.010 1.00 93.69 299 TYR A C 1
ATOM 2437 O O . TYR A 1 299 ? -22.255 -5.442 0.579 1.00 93.69 299 TYR A O 1
ATOM 2445 N N . ILE A 1 300 ? -23.993 -4.038 0.391 1.00 92.00 300 ILE A N 1
ATOM 2446 C CA . ILE A 1 300 ? -23.654 -3.211 1.549 1.00 92.00 300 ILE A CA 1
ATOM 2447 C C . ILE A 1 300 ? -24.299 -3.825 2.789 1.00 92.00 300 ILE A C 1
ATOM 2449 O O . ILE A 1 300 ? -25.506 -4.078 2.831 1.00 92.00 300 ILE A O 1
ATOM 2453 N N . THR A 1 301 ? -23.480 -4.072 3.801 1.00 89.25 301 THR A N 1
ATOM 2454 C CA . THR A 1 301 ? -23.904 -4.600 5.094 1.00 89.25 301 THR A CA 1
ATOM 2455 C C . THR A 1 301 ? -24.340 -3.479 6.036 1.00 89.25 301 THR A C 1
ATOM 2457 O O . THR A 1 301 ? -24.045 -2.303 5.836 1.00 89.25 301 THR A O 1
ATOM 2460 N N . ASP A 1 302 ? -25.046 -3.860 7.100 1.00 83.06 302 ASP A N 1
ATOM 2461 C CA . ASP A 1 302 ? -25.430 -2.942 8.179 1.00 83.06 302 ASP A CA 1
ATOM 2462 C C . ASP A 1 302 ? -24.274 -2.608 9.134 1.00 83.06 302 ASP A C 1
ATOM 2464 O O . ASP A 1 302 ? -24.427 -1.751 10.002 1.00 83.06 302 ASP A O 1
ATOM 2468 N N . VAL A 1 303 ? -23.132 -3.287 8.999 1.00 82.19 303 VAL A N 1
ATOM 2469 C CA . VAL A 1 303 ? -21.971 -3.111 9.873 1.00 82.19 303 VAL A CA 1
ATOM 2470 C C . VAL A 1 303 ? -21.025 -2.123 9.209 1.00 82.19 303 VAL A C 1
ATOM 2472 O O . VAL A 1 303 ? -20.315 -2.481 8.275 1.00 82.19 303 VAL A O 1
ATOM 2475 N N . ASP A 1 304 ? -21.067 -0.870 9.662 1.00 79.00 304 ASP A N 1
ATOM 2476 C CA . ASP A 1 304 ? -20.187 0.224 9.224 1.00 79.00 304 ASP A CA 1
ATOM 2477 C C . ASP A 1 304 ? -20.115 0.438 7.699 1.00 79.00 304 ASP A C 1
ATOM 2479 O O . ASP A 1 304 ? -19.145 0.986 7.184 1.00 79.00 304 ASP A O 1
ATOM 2483 N N . GLY A 1 305 ? -21.144 0.016 6.954 1.00 83.00 305 GLY A N 1
ATOM 2484 C CA . GLY A 1 305 ? -21.169 0.152 5.497 1.00 83.00 305 GLY A CA 1
ATOM 2485 C C . GLY A 1 305 ? -20.195 -0.772 4.762 1.00 83.00 305 GLY A C 1
ATOM 2486 O O . GLY A 1 305 ? -19.889 -0.523 3.593 1.00 83.00 305 GLY A O 1
ATOM 2487 N N . LEU A 1 306 ? -19.715 -1.833 5.419 1.00 91.31 306 LEU A N 1
ATOM 2488 C CA . LEU A 1 306 ? -18.825 -2.811 4.802 1.00 91.31 306 LEU A CA 1
ATOM 2489 C C . LEU A 1 306 ? -19.526 -3.566 3.674 1.00 91.31 306 LEU A C 1
ATOM 2491 O O . LEU A 1 306 ? -20.723 -3.851 3.734 1.00 91.31 306 LEU A O 1
ATOM 2495 N N . VAL A 1 307 ? -18.758 -3.919 2.659 1.00 93.19 307 VAL A N 1
ATOM 2496 C CA . VAL A 1 307 ? -19.182 -4.604 1.450 1.00 93.19 307 VAL A CA 1
ATOM 2497 C C . VAL A 1 307 ? -18.963 -6.107 1.619 1.00 93.19 307 VAL A C 1
ATOM 2499 O O . VAL A 1 307 ? -17.937 -6.539 2.127 1.00 93.19 307 VAL A O 1
ATOM 2502 N N . THR A 1 308 ? -19.917 -6.920 1.171 1.00 92.62 308 THR A N 1
ATOM 2503 C CA . THR A 1 308 ? -19.819 -8.385 1.194 1.00 92.62 308 THR A CA 1
ATOM 2504 C C . THR A 1 308 ? -20.246 -8.993 -0.139 1.00 92.62 308 THR A C 1
ATOM 2506 O O . THR A 1 308 ? -21.069 -8.431 -0.864 1.00 92.62 308 THR A O 1
ATOM 2509 N N . HIS A 1 309 ? -19.687 -10.154 -0.472 1.00 91.31 309 HIS A N 1
ATOM 2510 C CA . HIS A 1 309 ? -20.094 -10.966 -1.623 1.00 91.31 309 HIS A CA 1
ATOM 2511 C C . HIS A 1 309 ? -21.318 -11.848 -1.305 1.00 91.31 309 HIS A C 1
ATOM 2513 O O . HIS A 1 309 ? -21.951 -12.391 -2.209 1.00 91.31 309 HIS A O 1
ATOM 2519 N N . ILE A 1 310 ? -21.681 -11.980 -0.023 1.00 87.88 310 ILE A N 1
ATOM 2520 C CA . ILE A 1 310 ? -22.808 -12.798 0.425 1.00 87.88 310 ILE A CA 1
ATOM 2521 C C . ILE A 1 310 ? -24.090 -11.977 0.324 1.00 87.88 310 ILE A C 1
ATOM 2523 O O . ILE A 1 310 ? -24.238 -10.938 0.966 1.00 87.88 310 ILE A O 1
ATOM 2527 N N . ARG A 1 311 ? -25.062 -12.465 -0.451 1.00 86.38 311 ARG A N 1
ATOM 2528 C CA . ARG A 1 311 ? -26.372 -11.817 -0.542 1.00 86.38 311 ARG A CA 1
ATOM 2529 C C . ARG A 1 311 ? -27.043 -11.800 0.840 1.00 86.38 311 ARG A C 1
ATOM 2531 O O . ARG A 1 311 ? -27.223 -12.875 1.418 1.00 86.38 311 ARG A O 1
ATOM 2538 N N . PRO A 1 312 ? -27.477 -10.632 1.351 1.00 81.50 312 PRO A N 1
ATOM 2539 C CA . PRO A 1 312 ? -28.218 -10.568 2.602 1.00 81.50 312 PRO A CA 1
ATOM 2540 C C . PRO A 1 312 ? -29.471 -11.442 2.516 1.00 81.50 312 PRO A C 1
ATOM 2542 O O . PRO A 1 312 ? -30.258 -11.315 1.573 1.00 81.50 312 PRO A O 1
ATOM 2545 N N . ALA A 1 313 ? -29.649 -12.343 3.482 1.00 73.31 313 ALA A N 1
ATOM 2546 C CA . ALA A 1 313 ? -30.885 -13.103 3.597 1.00 73.31 313 ALA A CA 1
ATOM 2547 C C . ALA A 1 313 ? -32.039 -12.126 3.861 1.00 73.31 313 ALA A C 1
ATOM 2549 O O . ALA A 1 313 ? -31.910 -11.221 4.690 1.00 73.31 313 ALA A O 1
ATOM 2550 N N . GLU A 1 314 ? -33.161 -12.295 3.158 1.00 58.91 314 GLU A N 1
ATOM 2551 C CA . GLU A 1 314 ? -34.363 -11.505 3.415 1.00 58.91 314 GLU A CA 1
ATOM 2552 C C . GLU A 1 314 ? -34.740 -11.652 4.893 1.00 58.91 314 GLU A C 1
ATOM 2554 O O . GLU A 1 314 ? -35.060 -12.749 5.361 1.00 58.91 314 GLU A O 1
ATOM 2559 N N . LYS A 1 315 ? -34.690 -10.547 5.648 1.00 52.62 315 LYS A N 1
ATOM 2560 C CA . LYS A 1 315 ? -35.329 -10.492 6.962 1.00 52.62 315 LYS A CA 1
ATOM 2561 C C . LYS A 1 315 ? -36.816 -10.740 6.718 1.00 52.62 315 LYS A C 1
ATOM 2563 O O . LYS A 1 315 ? -37.503 -9.860 6.206 1.00 52.62 315 LYS A O 1
ATOM 2568 N N . ARG A 1 316 ? -37.302 -11.940 7.049 1.00 39.41 316 ARG A N 1
ATOM 2569 C CA . ARG A 1 316 ? -38.741 -12.176 7.201 1.00 39.41 316 ARG A CA 1
ATOM 2570 C C . ARG A 1 316 ? -39.203 -11.251 8.325 1.00 39.41 316 ARG A C 1
ATOM 2572 O O . ARG A 1 316 ? -38.759 -11.421 9.460 1.00 39.41 316 ARG A O 1
ATOM 2579 N N . ALA A 1 317 ? -39.954 -10.221 7.944 1.00 37.81 317 ALA A N 1
ATOM 2580 C CA . ALA A 1 317 ? -40.615 -9.296 8.854 1.00 37.81 317 ALA A CA 1
ATOM 2581 C C . ALA A 1 317 ? -41.664 -10.024 9.702 1.00 37.81 317 ALA A C 1
ATOM 2583 O O . ALA A 1 317 ? -42.249 -11.007 9.187 1.00 37.81 317 ALA A O 1
#

Sequence (317 aa):
MMKRTFSKNYGRVTEDLELGLEEHMILVHYKKGELEKSACILRNEKKHLNEYVEPFLEEYNVSEELKGDVAEFLKDAGNLNGKQWGEFTDFLMKALSLHMVFAVTLGVSIFAGYKAGAYLDGSLTVYPLFTLIGLAVGLAFGGYTVYAMAIKYFKPASSLLNREKVKKEKESQPSWPEIEVSLDEVRKAVRKFSDSLPKGVYRTILVKEDNRIDFTQLAHILGGVPSKNFYMSRETYDLFEEDEKHIPVQMDLVQKAVDQYVKDKRQYPMLQFDPSKRVNYYQLLQDHYLKVQPEIQFYITDVDGLVTHIRPAEKRA